Protein AF-0000000075686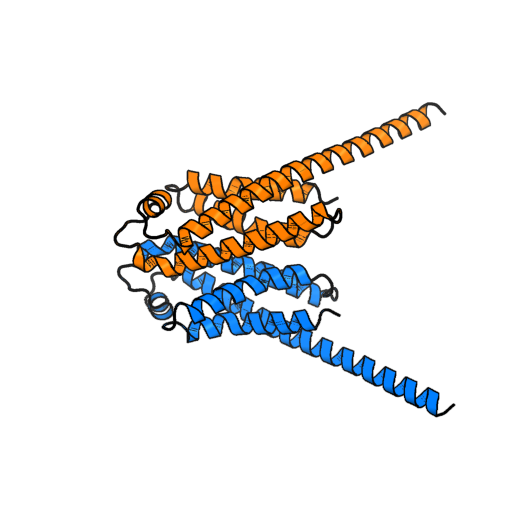095 (afdb_homodimer)

pLDDT: mean 91.31, std 9.22, range [60.84, 98.88]

Secondary structure (DSSP, 8-state):
-HHHHHHHHHHHHHHHHHHHHHHHHHHHHHHHHHHHHHHHHHHHHHHHH-TTSHHHHHHHT--GGGHHHHHHHHHHHHHHHHHHHHHHHHHHHHHHTT-GGG-HHHHHHHHHHHHHHHHHHHHH-GGGHHHHHHHHHHHHHHHHHHHHH--/-HHHHHHHHHHHHHHHHHHHHHHHHHHHHHHHHHHHHHHHHHHHHHHHH-TTSHHHHHHHT--GGGHHHHHHHHHHHHHHHHHHHHHHHHHHHHHHTT-GGG-HHHHHHHHHHHHHHHHHHHHH-GGGHHHHHHHHHHHHHHHHHHHHH--

Solvent-accessible surface area (backbone atoms only — not comparable to full-atom values): 14824 Å² total; per-residue (Å²): 114,70,67,60,52,53,51,52,50,52,49,50,49,48,52,48,49,50,48,51,53,37,49,48,26,41,50,54,12,50,51,26,39,51,50,31,34,52,52,35,45,50,50,18,49,38,33,62,74,35,51,83,36,70,64,43,23,60,74,69,66,44,62,74,94,44,44,73,73,28,40,69,46,35,34,50,50,16,50,51,32,43,46,27,30,52,34,35,51,54,20,50,50,25,47,76,68,72,45,46,86,72,19,56,60,30,42,50,61,19,26,42,54,51,28,54,49,21,53,46,43,31,72,76,35,66,94,43,31,66,64,20,47,64,61,16,47,33,21,42,50,13,44,54,27,41,58,68,41,65,123,115,71,64,60,52,52,51,51,50,52,51,50,49,50,52,48,50,50,48,50,52,37,51,48,26,41,52,54,12,51,51,25,40,51,50,31,35,52,52,34,46,49,50,18,48,38,33,62,75,36,51,86,36,70,64,43,23,61,72,68,67,45,62,73,94,44,46,73,74,27,41,68,46,34,34,50,49,16,50,52,33,44,46,27,32,52,35,36,51,54,20,50,49,26,48,76,69,73,45,45,86,72,18,56,58,30,42,49,60,18,26,42,53,50,28,55,48,21,52,46,43,32,71,76,33,65,94,42,30,66,63,21,48,66,60,16,45,33,23,42,51,12,46,53,27,42,57,68,41,65,124

Organism: Trichomonas vaginalis (strain ATCC PRA-98 / G3) (NCBI:txid412133)

InterPro domains:
  IPR009732 Protein of unknown function DUF1304 [PF06993] (35-147)

Sequence (302 aa):
MELRLSRMENMNVELKSDNWLMAILILVGLIFLFISVLMHLYLAYLLMFRWKTAFAQKLFKYPGDKVDDAEPLAKIVALYSISFSVVSIIAASYYFARIGRYALPWVVCGLGPKCFVGLYVFAAYPQNWLNATILFTPPLTALVCLLLSFKMELRLSRMENMNVELKSDNWLMAILILVGLIFLFISVLMHLYLAYLLMFRWKTAFAQKLFKYPGDKVDDAEPLAKIVALYSISFSVVSIIAASYYFARIGRYALPWVVCGLGPKCFVGLYVFAAYPQNWLNATILFTPPLTALVCLLLSFK

Structure (mmCIF, N/CA/C/O backbone):
data_AF-0000000075686095-model_v1
#
loop_
_entity.id
_entity.type
_entity.pdbx_description
1 polymer 'Uncharacterized protein'
#
loop_
_atom_site.group_PDB
_atom_site.id
_atom_site.type_symbol
_atom_site.label_atom_id
_atom_site.label_alt_id
_atom_site.label_comp_id
_atom_site.label_asym_id
_atom_site.label_entity_id
_atom_site.label_seq_id
_atom_site.pdbx_PDB_ins_code
_atom_site.Cartn_x
_atom_site.Cartn_y
_atom_site.Cartn_z
_atom_site.occupancy
_atom_site.B_iso_or_equiv
_atom_site.auth_seq_id
_atom_site.auth_comp_id
_atom_site.auth_asym_id
_atom_site.auth_atom_id
_atom_site.pdbx_PDB_model_num
ATOM 1 N N . MET A 1 1 ? -33.375 46.875 7.793 1 79.62 1 MET A N 1
ATOM 2 C CA . MET A 1 1 ? -33.094 46.031 8.938 1 79.62 1 MET A CA 1
ATOM 3 C C . MET A 1 1 ? -33.594 44.625 8.688 1 79.62 1 MET A C 1
ATOM 5 O O . MET A 1 1 ? -32.875 43.625 8.914 1 79.62 1 MET A O 1
ATOM 9 N N . GLU A 1 2 ? -34.781 44.25 8.078 1 82.25 2 GLU A N 1
ATOM 10 C CA . GLU A 1 2 ? -35.406 42.969 7.801 1 82.25 2 GLU A CA 1
ATOM 11 C C . GLU A 1 2 ? -34.625 42.219 6.73 1 82.25 2 GLU A C 1
ATOM 13 O O . GLU A 1 2 ? -34.438 41 6.84 1 82.25 2 GLU A O 1
ATOM 18 N N . LEU A 1 3 ? -34 42.875 5.816 1 86.38 3 LEU A N 1
ATOM 19 C CA . LEU A 1 3 ? -33.25 42.219 4.738 1 86.38 3 LEU A CA 1
ATOM 20 C C . LEU A 1 3 ? -31.938 41.656 5.254 1 86.38 3 LEU A C 1
ATOM 22 O O . LEU A 1 3 ? -31.516 40.594 4.844 1 86.38 3 LEU A O 1
ATOM 26 N N . ARG A 1 4 ? -31.344 42.438 6.152 1 85.5 4 ARG A N 1
ATOM 27 C CA . ARG A 1 4 ? -30.094 41.969 6.754 1 85.5 4 ARG A CA 1
ATOM 28 C C . ARG A 1 4 ? -30.328 40.75 7.633 1 85.5 4 ARG A C 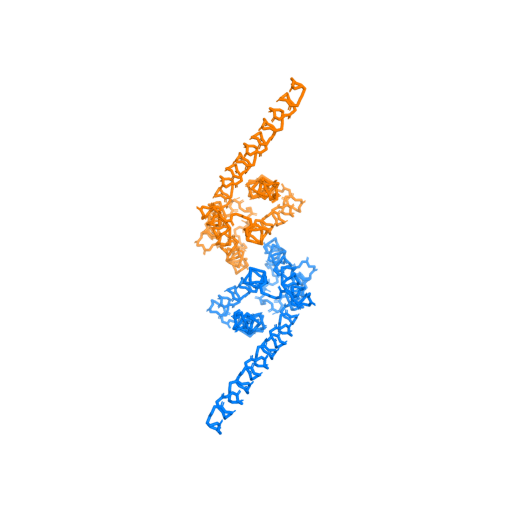1
ATOM 30 O O . ARG A 1 4 ? -29.531 39.812 7.625 1 85.5 4 ARG A O 1
ATOM 37 N N . LEU A 1 5 ? -31.453 40.688 8.336 1 86.56 5 LEU A N 1
ATOM 38 C CA . LEU A 1 5 ? -31.797 39.562 9.195 1 86.56 5 LEU A CA 1
ATOM 39 C C . LEU A 1 5 ? -32.094 38.312 8.375 1 86.56 5 LEU A C 1
ATOM 41 O O . LEU A 1 5 ? -31.703 37.219 8.742 1 86.56 5 LEU A O 1
ATOM 45 N N . SER A 1 6 ? -32.719 38.5 7.262 1 82.25 6 SER A N 1
ATOM 46 C CA . SER A 1 6 ? -33.031 37.375 6.371 1 82.25 6 SER A CA 1
ATOM 47 C C . SER A 1 6 ? -31.781 36.781 5.746 1 82.25 6 SER A C 1
ATOM 49 O O . SER A 1 6 ? -31.672 35.562 5.613 1 82.25 6 SER A O 1
ATOM 51 N N . ARG A 1 7 ? -30.844 37.625 5.414 1 84.69 7 ARG A N 1
ATOM 52 C CA . ARG A 1 7 ? -29.578 37.156 4.844 1 84.69 7 ARG A CA 1
ATOM 53 C C . ARG A 1 7 ? -28.75 36.406 5.875 1 84.69 7 ARG A C 1
ATOM 55 O O . ARG A 1 7 ? -28.141 35.375 5.555 1 84.69 7 ARG A O 1
ATOM 62 N N . MET A 1 8 ? -28.75 36.875 7.105 1 86 8 MET A N 1
ATOM 63 C CA . MET A 1 8 ? -28.047 36.188 8.195 1 86 8 MET A CA 1
ATOM 64 C C . MET A 1 8 ? -28.688 34.844 8.508 1 86 8 MET A C 1
ATOM 66 O O . MET A 1 8 ? -27.984 33.875 8.789 1 86 8 MET A O 1
ATOM 70 N N . GLU A 1 9 ? -29.906 34.781 8.438 1 80.62 9 GLU A N 1
ATOM 71 C CA . GLU A 1 9 ? -30.625 33.531 8.656 1 80.62 9 GLU A CA 1
ATOM 72 C C . GLU A 1 9 ? -30.344 32.531 7.547 1 80.62 9 GLU A C 1
ATOM 74 O O . GLU A 1 9 ? -30.109 31.359 7.816 1 80.62 9 GLU A O 1
ATOM 79 N N . ASN A 1 10 ? -30.25 33 6.297 1 77.94 10 ASN A N 1
ATOM 80 C CA . ASN A 1 10 ? -29.922 32.125 5.164 1 77.94 10 ASN A CA 1
ATOM 81 C C . ASN A 1 10 ? -28.484 31.625 5.242 1 77.94 10 ASN A C 1
ATOM 83 O O . ASN A 1 10 ? -28.219 30.469 4.922 1 77.94 10 ASN A O 1
ATOM 87 N N . MET A 1 11 ? -27.672 32.5 5.727 1 82.44 11 MET A N 1
ATOM 88 C CA . MET A 1 11 ? -26.281 32.125 5.902 1 82.44 11 MET A CA 1
ATOM 89 C C . MET A 1 11 ? -26.125 31.078 7 1 82.44 11 MET A C 1
ATOM 91 O O . MET A 1 11 ? -25.359 30.125 6.859 1 82.44 11 MET A O 1
ATOM 95 N N . ASN A 1 12 ? -26.812 31.281 8.023 1 77.56 12 ASN A N 1
ATOM 96 C CA . ASN A 1 12 ? -26.797 30.328 9.133 1 77.56 12 ASN A CA 1
ATOM 97 C C . ASN A 1 12 ? -27.344 28.969 8.711 1 77.56 12 ASN A C 1
ATOM 99 O O . ASN A 1 12 ? -26.812 27.922 9.094 1 77.56 12 ASN A O 1
ATOM 103 N N . VAL A 1 13 ? -28.359 28.953 7.945 1 76.31 13 VAL A N 1
ATOM 104 C CA . VAL A 1 13 ? -28.953 27.719 7.453 1 76.31 13 VAL A CA 1
ATOM 105 C C . VAL A 1 13 ? -28 27.031 6.488 1 76.31 13 VAL A C 1
ATOM 107 O O . VAL A 1 13 ? -27.828 25.812 6.543 1 76.31 13 VAL A O 1
ATOM 110 N N . GLU A 1 14 ? -27.375 27.672 5.699 1 69.56 14 GLU A N 1
ATOM 111 C CA . GLU A 1 14 ? -26.406 27.125 4.754 1 69.56 14 GLU A CA 1
ATOM 112 C C . GLU A 1 14 ? -25.203 26.531 5.477 1 69.56 14 GLU A C 1
ATOM 114 O O . GLU A 1 14 ? -24.734 25.453 5.125 1 69.56 14 GLU A O 1
ATOM 119 N N . LEU A 1 15 ? -24.766 27.219 6.426 1 72.38 15 LEU A N 1
ATOM 120 C CA . LEU A 1 15 ? -23.641 26.75 7.215 1 72.38 15 LEU A CA 1
ATOM 121 C C . LEU A 1 15 ? -24 25.484 7.969 1 72.38 15 LEU A C 1
ATOM 123 O O . LEU A 1 15 ? -23.188 24.547 8.023 1 72.38 15 LEU A O 1
ATOM 127 N N . LYS A 1 16 ? -25.172 25.578 8.453 1 74.88 16 LYS A N 1
ATOM 128 C CA . LYS A 1 16 ? -25.641 24.391 9.148 1 74.88 16 LYS A CA 1
ATOM 129 C C . LYS A 1 16 ? -25.797 23.203 8.188 1 74.88 16 LYS A C 1
ATOM 131 O O . LYS A 1 16 ? -25.406 22.078 8.508 1 74.88 16 LYS A O 1
ATOM 136 N N . SER A 1 17 ? -26.359 23.484 7.098 1 74.94 17 SER A N 1
ATOM 137 C CA . SER A 1 17 ? -26.547 22.438 6.094 1 74.94 17 SER A CA 1
ATOM 138 C C . SER A 1 17 ? -25.203 21.875 5.621 1 74.94 17 SER A C 1
ATOM 140 O O . SER A 1 17 ? -25.062 20.672 5.445 1 74.94 17 SER A O 1
ATOM 142 N N . ASP A 1 18 ? -24.266 22.672 5.484 1 79.44 18 ASP A N 1
ATOM 143 C CA . ASP A 1 18 ? -22.938 22.25 5.086 1 79.44 18 ASP A CA 1
ATOM 144 C C . ASP A 1 18 ? -22.297 21.359 6.156 1 79.44 18 ASP A C 1
ATOM 146 O O . ASP A 1 18 ? -21.641 20.359 5.84 1 79.44 18 ASP A O 1
ATOM 150 N N . ASN A 1 19 ? -22.672 21.75 7.301 1 85.12 19 ASN A N 1
ATOM 151 C CA . ASN A 1 19 ? -22.125 20.984 8.414 1 85.12 19 ASN A CA 1
ATOM 152 C C . ASN A 1 19 ? -22.734 19.578 8.492 1 85.12 19 ASN A C 1
ATOM 154 O O . ASN A 1 19 ? -22.031 18.609 8.758 1 85.12 19 ASN A O 1
ATOM 158 N N . TRP A 1 20 ? -24.031 19.594 8.211 1 89.38 20 TRP A N 1
ATOM 159 C CA . TRP A 1 20 ? -24.703 18.297 8.25 1 89.38 20 TRP A CA 1
ATOM 160 C C . TRP A 1 20 ? -24.234 17.406 7.098 1 89.38 20 TRP A C 1
ATOM 162 O O . TRP A 1 20 ? -24.062 16.203 7.27 1 89.38 20 TRP A O 1
ATOM 172 N N . LEU A 1 21 ? -24.078 17.922 5.934 1 91 21 LEU A N 1
ATOM 173 C CA . LEU A 1 21 ? -23.594 17.172 4.785 1 91 21 LEU A CA 1
ATOM 174 C C . LEU A 1 21 ? -22.219 16.578 5.062 1 91 21 LEU A C 1
ATOM 176 O O . LEU A 1 21 ? -21.953 15.414 4.766 1 91 21 LEU A O 1
ATOM 180 N N . MET A 1 22 ? -21.375 17.391 5.691 1 92.62 22 MET A N 1
ATOM 181 C CA . MET A 1 22 ? -20.031 16.922 6.02 1 92.62 22 MET A CA 1
ATOM 182 C C . MET A 1 22 ? -20.094 15.805 7.059 1 92.62 22 MET A C 1
ATOM 184 O O . MET A 1 22 ? -19.344 14.828 6.965 1 92.62 22 MET A O 1
ATOM 188 N N . ALA A 1 23 ? -21 15.953 7.945 1 93.94 23 ALA A N 1
ATOM 189 C CA . ALA A 1 23 ? -21.156 14.93 8.977 1 93.94 23 ALA A CA 1
ATOM 190 C C . ALA A 1 23 ? -21.625 13.609 8.375 1 93.94 23 ALA A C 1
ATOM 192 O O . ALA A 1 23 ? -21.141 12.539 8.758 1 93.94 23 ALA A O 1
ATOM 193 N N . ILE A 1 24 ? -22.516 13.719 7.52 1 96.44 24 ILE A N 1
ATOM 194 C CA . ILE A 1 24 ? -23.047 12.531 6.871 1 96.44 24 ILE A CA 1
ATOM 195 C C . ILE A 1 24 ? -21.969 11.875 6.02 1 96.44 24 ILE A C 1
ATOM 197 O O . ILE A 1 24 ? -21.797 10.648 6.051 1 96.44 24 ILE A O 1
ATOM 201 N N . LEU A 1 25 ? -21.234 12.664 5.273 1 97.12 25 LEU A N 1
ATOM 202 C CA . LEU A 1 25 ? -20.156 12.148 4.453 1 97.12 25 LEU A CA 1
ATOM 203 C C . LEU A 1 25 ? -19.125 11.414 5.309 1 97.12 25 LEU A C 1
ATOM 205 O O . LEU A 1 25 ? -18.672 10.328 4.945 1 97.12 25 LEU A O 1
ATOM 209 N N . ILE A 1 26 ? -18.828 12 6.414 1 97.44 26 ILE A N 1
ATOM 210 C CA . ILE A 1 26 ? -17.828 11.406 7.301 1 97.44 26 ILE A CA 1
ATOM 211 C C . ILE A 1 26 ? -18.375 10.094 7.875 1 97.44 26 ILE A C 1
ATOM 213 O O . ILE A 1 26 ? -17.672 9.086 7.895 1 97.44 26 ILE A O 1
ATOM 217 N N . LEU A 1 27 ? -19.609 10.109 8.289 1 97.81 27 LEU A N 1
ATOM 218 C CA . LEU A 1 27 ? -20.188 8.914 8.875 1 97.81 27 LEU A CA 1
ATOM 219 C C . LEU A 1 27 ? -20.25 7.777 7.855 1 97.81 27 LEU A C 1
ATOM 221 O O . LEU A 1 27 ? -19.812 6.66 8.141 1 97.81 27 LEU A O 1
ATOM 225 N N . VAL A 1 28 ? -20.797 8.031 6.723 1 98.44 28 VAL A N 1
ATOM 226 C CA . VAL A 1 28 ? -20.875 7.031 5.664 1 98.44 28 VAL A CA 1
ATOM 227 C C . VAL A 1 28 ? -19.484 6.57 5.27 1 98.44 28 VAL A C 1
ATOM 229 O O . VAL A 1 28 ? -19.234 5.371 5.117 1 98.44 28 VAL A O 1
ATOM 232 N N . GLY A 1 29 ? -18.594 7.551 5.113 1 98.69 29 GLY A N 1
ATOM 233 C CA . GLY A 1 29 ? -17.219 7.219 4.781 1 98.69 29 GLY A CA 1
ATOM 234 C C . GLY A 1 29 ? -16.578 6.289 5.793 1 98.69 29 GLY A C 1
ATOM 235 O O . GLY A 1 29 ? -15.906 5.324 5.414 1 98.69 29 GLY A O 1
ATOM 236 N N . LEU A 1 30 ? -16.812 6.543 7.031 1 98.75 30 LEU A N 1
ATOM 237 C CA . LEU A 1 30 ? -16.203 5.734 8.078 1 98.75 30 LEU A CA 1
ATOM 238 C C . LEU A 1 30 ? -16.828 4.344 8.125 1 98.75 30 LEU A C 1
ATOM 240 O O . LEU A 1 30 ? -16.125 3.354 8.375 1 98.75 30 LEU A O 1
ATOM 244 N N . ILE A 1 31 ? -18.047 4.25 7.914 1 98.81 31 ILE A N 1
ATOM 245 C CA . ILE A 1 31 ? -18.719 2.955 7.883 1 98.81 31 ILE A CA 1
ATOM 246 C C . ILE A 1 31 ? -18.125 2.094 6.77 1 98.81 31 ILE A C 1
ATOM 248 O O . ILE A 1 31 ? -17.719 0.951 7.008 1 98.81 31 ILE A O 1
ATOM 252 N N . PHE A 1 32 ? -18.047 2.623 5.645 1 98.88 32 PHE A N 1
ATOM 253 C CA . PHE A 1 32 ? -17.531 1.865 4.504 1 98.88 32 PHE A CA 1
ATOM 254 C C . PHE A 1 32 ? -16.031 1.62 4.645 1 98.88 32 PHE A C 1
ATOM 256 O O . PHE A 1 32 ? -15.516 0.609 4.164 1 98.88 32 PHE A O 1
ATOM 263 N N . LEU A 1 33 ? -15.367 2.541 5.281 1 98.88 33 LEU A N 1
ATOM 264 C CA . LEU A 1 33 ? -13.961 2.295 5.594 1 98.88 33 LEU A CA 1
ATOM 265 C C . LEU A 1 33 ? -13.805 1.059 6.469 1 98.88 33 LEU A C 1
ATOM 267 O O . LEU A 1 33 ? -12.961 0.201 6.199 1 98.88 33 LEU A O 1
ATOM 271 N N . PHE A 1 34 ? -14.617 0.917 7.449 1 98.81 34 PHE A N 1
ATOM 272 C CA . PHE A 1 34 ? -14.516 -0.229 8.344 1 98.81 34 PHE A CA 1
ATOM 273 C C . PHE A 1 34 ? -14.93 -1.512 7.629 1 98.81 34 PHE A C 1
ATOM 275 O O . PHE A 1 34 ? -14.328 -2.566 7.844 1 98.81 34 PHE A O 1
ATOM 282 N N . ILE A 1 35 ? -15.891 -1.424 6.809 1 98.81 35 ILE A N 1
ATOM 283 C CA . ILE A 1 35 ? -16.266 -2.578 6 1 98.81 35 ILE A CA 1
ATOM 284 C C . ILE A 1 35 ? -15.078 -3.006 5.133 1 98.81 35 ILE A C 1
ATOM 286 O O . ILE A 1 35 ? -14.758 -4.191 5.055 1 98.81 35 ILE A O 1
ATOM 290 N N . SER A 1 36 ? -14.477 -2.041 4.5 1 98.75 36 SER A N 1
ATOM 291 C CA . SER A 1 36 ? -13.305 -2.311 3.672 1 98.75 36 SER A CA 1
ATOM 292 C C . SER A 1 36 ? -12.203 -2.99 4.48 1 98.75 36 SER A C 1
ATOM 294 O O . SER A 1 36 ? -11.617 -3.979 4.031 1 98.75 36 SER A O 1
ATOM 296 N N . VAL A 1 3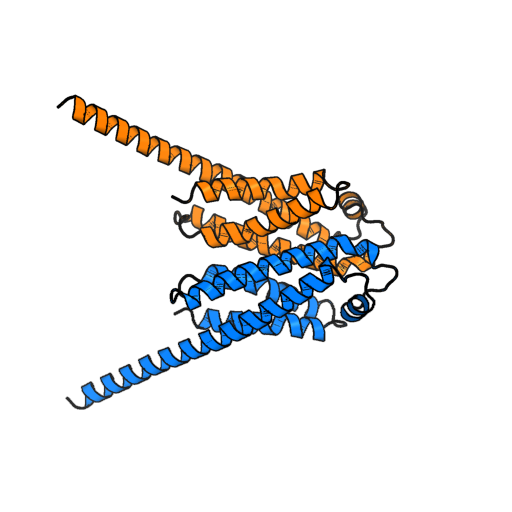7 ? -11.945 -2.482 5.672 1 98.81 37 VAL A N 1
ATOM 297 C CA . VAL A 1 37 ? -10.906 -3.029 6.543 1 98.81 37 VAL A CA 1
ATOM 298 C C . VAL A 1 37 ? -11.227 -4.484 6.875 1 98.81 37 VAL A C 1
ATOM 300 O O . VAL A 1 37 ? -10.375 -5.363 6.73 1 98.81 37 VAL A O 1
ATOM 303 N N . LEU A 1 38 ? -12.43 -4.758 7.195 1 98.62 38 LEU A N 1
ATOM 304 C CA . LEU A 1 38 ? -12.82 -6.109 7.574 1 98.62 38 LEU A CA 1
ATOM 305 C C . LEU A 1 38 ? -12.711 -7.059 6.387 1 98.62 38 LEU A C 1
ATOM 307 O O . LEU A 1 38 ? -12.211 -8.18 6.523 1 98.62 38 LEU A O 1
ATOM 311 N N . MET A 1 39 ? -13.133 -6.641 5.305 1 98.12 39 MET A N 1
ATOM 312 C CA . MET A 1 39 ? -13.086 -7.48 4.109 1 98.12 39 MET A CA 1
ATOM 313 C C . MET A 1 39 ? -11.648 -7.777 3.705 1 98.12 39 MET A C 1
ATOM 315 O O . MET A 1 39 ? -11.312 -8.914 3.367 1 98.12 39 MET A O 1
ATOM 319 N N . HIS A 1 40 ? -10.82 -6.809 3.797 1 98.25 40 HIS A N 1
ATOM 320 C CA . HIS A 1 40 ? -9.445 -7.004 3.346 1 98.25 40 HIS A CA 1
ATOM 321 C C . HIS A 1 40 ? -8.633 -7.773 4.379 1 98.25 40 HIS A C 1
ATOM 323 O O . HIS A 1 40 ? -7.695 -8.5 4.023 1 98.25 40 HIS A O 1
ATOM 329 N N . LEU A 1 41 ? -8.977 -7.656 5.633 1 98.5 41 LEU A N 1
ATOM 330 C CA . LEU A 1 41 ? -8.336 -8.508 6.629 1 98.5 41 LEU A CA 1
ATOM 331 C C . LEU A 1 41 ? -8.797 -9.961 6.477 1 98.5 41 LEU A C 1
ATOM 333 O O . LEU A 1 41 ? -8.008 -10.883 6.688 1 98.5 41 LEU A O 1
ATOM 337 N N . TYR A 1 42 ? -10.039 -10.117 6.133 1 97.5 42 TYR A N 1
ATOM 338 C CA . TYR A 1 42 ? -10.516 -11.469 5.855 1 97.5 42 TYR A CA 1
ATOM 339 C C . TYR A 1 42 ? -9.828 -12.047 4.629 1 97.5 42 TYR A C 1
ATOM 341 O O . TYR A 1 42 ? -9.43 -13.219 4.629 1 97.5 42 TYR A O 1
ATOM 349 N N . LEU A 1 43 ? -9.742 -11.25 3.629 1 96.44 43 LEU A N 1
ATOM 350 C CA . LEU A 1 43 ? -9.008 -11.672 2.443 1 96.44 43 LEU A CA 1
ATOM 351 C C . LEU A 1 43 ? -7.578 -12.062 2.799 1 96.44 43 LEU A C 1
ATOM 353 O O . LEU A 1 43 ? -7.09 -13.109 2.361 1 96.44 43 LEU A O 1
ATOM 357 N N . ALA A 1 44 ? -6.938 -11.258 3.59 1 97.81 44 ALA A N 1
ATOM 358 C CA . ALA A 1 44 ? -5.57 -11.547 4.016 1 97.81 44 ALA A CA 1
ATOM 359 C C . ALA A 1 44 ? -5.508 -12.867 4.781 1 97.81 44 ALA A C 1
ATOM 361 O O . ALA A 1 44 ? -4.582 -13.656 4.59 1 97.81 44 ALA A O 1
ATOM 362 N N . TYR A 1 45 ? -6.492 -13.094 5.613 1 97.94 45 TYR A N 1
ATOM 363 C CA . TYR A 1 45 ? -6.566 -14.344 6.363 1 97.94 45 TYR A CA 1
ATOM 364 C C . TYR A 1 45 ? -6.66 -15.539 5.418 1 97.94 45 TYR A C 1
ATOM 366 O O . TYR A 1 45 ? -5.953 -16.531 5.594 1 97.94 45 TYR A O 1
ATOM 374 N N . LEU A 1 46 ? -7.453 -15.492 4.391 1 95.75 46 LEU A N 1
ATOM 375 C CA . LEU A 1 46 ? -7.621 -16.578 3.434 1 95.75 46 LEU A CA 1
ATOM 376 C C . L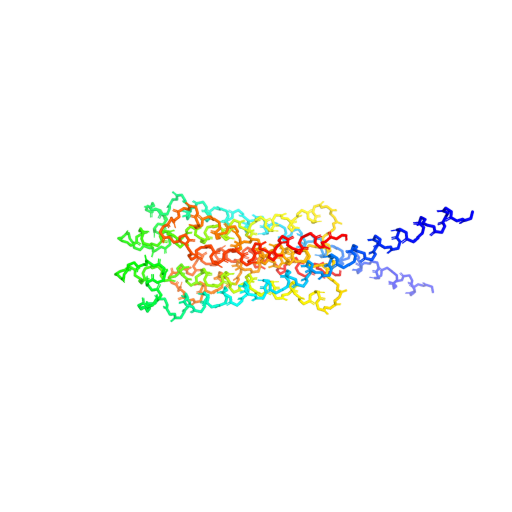EU A 1 46 ? -6.332 -16.812 2.656 1 95.75 46 LEU A C 1
ATOM 378 O O . LEU A 1 46 ? -5.914 -17.969 2.482 1 95.75 46 LEU A O 1
ATOM 382 N N . LEU A 1 47 ? -5.699 -15.766 2.283 1 95.06 47 LEU A N 1
ATOM 383 C CA . LEU A 1 47 ? -4.508 -15.875 1.451 1 95.06 47 LEU A CA 1
ATOM 384 C C . LEU A 1 47 ? -3.309 -16.328 2.275 1 95.06 47 LEU A C 1
ATOM 386 O O . LEU A 1 47 ? -2.467 -17.094 1.783 1 95.06 47 LEU A O 1
ATOM 390 N N . MET A 1 48 ? -3.281 -15.977 3.537 1 95.81 48 MET A N 1
ATOM 391 C CA . MET A 1 48 ? -2.146 -16.297 4.398 1 95.81 48 MET A CA 1
ATOM 392 C C . MET A 1 48 ? -2.26 -17.719 4.941 1 95.81 48 MET A C 1
ATOM 394 O O . MET A 1 48 ? -1.262 -18.438 5.02 1 95.81 48 MET A O 1
ATOM 398 N N . PHE A 1 49 ? -3.48 -18.156 5.223 1 95.69 49 PHE A N 1
ATOM 399 C CA . PHE A 1 49 ? -3.582 -19.375 6.039 1 95.69 49 PHE A CA 1
ATOM 400 C C . PHE A 1 49 ? -4.477 -20.406 5.367 1 95.69 49 PHE A C 1
ATOM 402 O O . PHE A 1 49 ? -4.414 -21.594 5.695 1 95.69 49 PHE A O 1
ATOM 409 N N . ARG A 1 50 ? -5.328 -20.031 4.449 1 92.94 50 ARG A N 1
ATOM 410 C CA . ARG A 1 50 ? -6.312 -20.953 3.885 1 92.94 50 ARG A CA 1
ATOM 411 C C . ARG A 1 50 ? -6.168 -21.047 2.369 1 92.94 50 ARG A C 1
ATOM 413 O O . ARG A 1 50 ? -7.109 -21.438 1.676 1 92.94 50 ARG A O 1
ATOM 420 N N . TRP A 1 51 ? -5.098 -20.672 1.849 1 89.19 51 TRP A N 1
ATOM 421 C CA . TRP A 1 51 ? -4.867 -20.609 0.41 1 89.19 51 TRP A CA 1
ATOM 422 C C . TRP A 1 51 ? -5.109 -21.953 -0.25 1 89.19 51 TRP A C 1
ATOM 424 O O . TRP A 1 51 ? -5.68 -22.031 -1.341 1 89.19 51 TRP A O 1
ATOM 434 N N . LYS A 1 52 ? -4.852 -23.062 0.42 1 87.81 52 LYS A N 1
ATOM 435 C CA . LYS A 1 52 ? -4.875 -24.391 -0.21 1 87.81 52 LYS A CA 1
ATOM 436 C C . LYS A 1 52 ? -6.207 -25.094 0.026 1 87.81 52 LYS A C 1
ATOM 438 O O . LYS A 1 52 ? -6.422 -26.203 -0.448 1 87.81 52 LYS A O 1
ATOM 443 N N . THR A 1 53 ? -7.047 -24.375 0.612 1 88.56 53 THR A N 1
ATOM 444 C CA . THR A 1 53 ? -8.344 -24.984 0.867 1 88.56 53 THR A CA 1
ATOM 445 C C . THR A 1 53 ? -9.227 -24.922 -0.378 1 88.56 53 THR A C 1
ATOM 447 O O . THR A 1 53 ? -9.055 -24.031 -1.223 1 88.56 53 THR A O 1
ATOM 450 N N . ALA A 1 54 ? -10.195 -25.828 -0.43 1 87.06 54 ALA A N 1
ATOM 451 C CA . ALA A 1 54 ? -11.148 -25.875 -1.535 1 87.06 54 ALA A CA 1
ATOM 452 C C . ALA A 1 54 ? -11.953 -24.578 -1.617 1 87.06 54 ALA A C 1
ATOM 454 O O . ALA A 1 54 ? -12.289 -24.125 -2.711 1 87.06 54 ALA A O 1
ATOM 455 N N . PHE A 1 55 ? -12.203 -24.078 -0.504 1 87.88 55 PHE A N 1
ATOM 456 C CA . PHE A 1 55 ? -12.977 -22.828 -0.46 1 87.88 55 PHE A CA 1
ATOM 457 C C . PHE A 1 55 ? -12.219 -21.703 -1.158 1 87.88 55 PHE A C 1
ATOM 459 O O . PHE A 1 55 ? -12.773 -21.031 -2.035 1 87.88 55 PHE A O 1
ATOM 466 N N . ALA A 1 56 ? -10.977 -21.516 -0.763 1 85.31 56 ALA A N 1
ATOM 467 C CA . ALA A 1 56 ? -10.172 -20.453 -1.356 1 85.31 56 ALA A CA 1
ATOM 468 C C . ALA A 1 56 ? -9.984 -20.688 -2.854 1 85.31 56 ALA A C 1
ATOM 470 O O . ALA A 1 56 ? -10.062 -19.734 -3.645 1 85.31 56 ALA A O 1
ATOM 471 N N . GLN A 1 57 ? -9.836 -21.859 -3.182 1 83.31 57 GLN A N 1
ATOM 472 C CA . GLN A 1 57 ? -9.633 -22.188 -4.59 1 83.31 57 GLN A CA 1
ATOM 473 C C . GLN A 1 57 ? -10.883 -21.875 -5.41 1 83.31 57 GLN A C 1
ATOM 475 O O . GLN A 1 57 ? -10.789 -21.391 -6.535 1 83.31 57 GLN A O 1
ATOM 480 N N . LYS A 1 58 ? -11.938 -22.141 -4.863 1 83.38 58 LYS A N 1
ATOM 481 C CA . LYS A 1 58 ? -13.195 -21.844 -5.539 1 83.38 58 LYS A CA 1
ATOM 482 C C . LYS A 1 58 ? -13.445 -20.344 -5.625 1 83.38 58 LYS A C 1
ATOM 484 O O . LYS A 1 58 ? -13.82 -19.828 -6.684 1 83.38 58 LYS A O 1
ATOM 489 N N . LEU A 1 59 ? -13.117 -19.719 -4.547 1 81.5 59 LEU A N 1
ATOM 490 C CA . LEU A 1 59 ? -13.367 -18.281 -4.457 1 81.5 59 LEU A CA 1
ATOM 491 C C . LEU A 1 59 ? -12.508 -17.516 -5.457 1 81.5 59 LEU A C 1
ATOM 493 O O . LEU A 1 59 ? -12.984 -16.578 -6.105 1 81.5 59 LEU A O 1
ATOM 497 N N . PHE A 1 60 ? -11.312 -17.969 -5.605 1 79.25 60 PHE A N 1
ATOM 498 C CA . PHE A 1 60 ? -10.367 -17.25 -6.441 1 79.25 60 PHE A CA 1
ATOM 499 C C . PHE A 1 60 ? -10.258 -17.891 -7.82 1 79.25 60 PHE A C 1
ATOM 501 O O . PHE A 1 60 ? -9.547 -17.391 -8.688 1 79.25 60 PHE A O 1
ATOM 508 N N . LYS A 1 61 ? -10.992 -18.969 -7.961 1 76.75 61 LYS A N 1
ATOM 509 C CA . LYS A 1 61 ? -11.023 -19.703 -9.219 1 76.75 61 LYS A CA 1
ATOM 510 C C . LYS A 1 61 ? -9.617 -20.125 -9.641 1 76.75 61 LYS A C 1
ATOM 512 O O . LYS A 1 61 ? -9.219 -19.906 -10.789 1 76.75 61 LYS A O 1
ATOM 517 N N . TYR A 1 62 ? -8.891 -20.594 -8.68 1 71.62 62 TYR A N 1
ATOM 518 C CA . TYR A 1 62 ? -7.547 -21.125 -8.898 1 71.62 62 TYR A CA 1
ATOM 519 C C . TYR A 1 62 ? -7.57 -22.641 -9 1 71.62 62 TYR A C 1
ATOM 521 O O . TYR A 1 62 ? -8.219 -23.312 -8.188 1 71.62 62 TYR A O 1
ATOM 529 N N . PRO A 1 63 ? -7.059 -23 -10.156 1 61.25 63 PRO A N 1
ATOM 530 C CA . PRO A 1 63 ? -7.059 -24.453 -10.266 1 61.25 63 PRO A CA 1
ATOM 531 C C . PRO A 1 63 ? -6.203 -25.141 -9.195 1 61.25 63 PRO A C 1
ATOM 533 O O . PRO A 1 63 ? -5.16 -24.594 -8.812 1 61.25 63 PRO A O 1
ATOM 536 N N . GLY A 1 64 ? -6.648 -26.234 -8.695 1 61.16 64 GLY A N 1
ATOM 537 C CA . GLY A 1 64 ? -6.07 -26.984 -7.586 1 61.16 64 GLY A CA 1
ATOM 538 C C . GLY A 1 64 ? -4.629 -27.391 -7.828 1 61.16 64 GLY A C 1
ATOM 539 O O . GLY A 1 64 ? -3.799 -27.328 -6.918 1 61.16 64 GLY A O 1
ATOM 540 N N . ASP A 1 65 ? -4.305 -27.828 -8.938 1 62.25 65 ASP A N 1
ATOM 541 C CA . ASP A 1 65 ? -2.988 -28.406 -9.211 1 62.25 65 ASP A CA 1
ATOM 542 C C . ASP A 1 65 ? -1.918 -27.312 -9.266 1 62.25 65 ASP A C 1
ATOM 544 O O . ASP A 1 65 ? -0.722 -27.609 -9.273 1 62.25 65 ASP A O 1
ATOM 548 N N . LYS A 1 66 ? -2.377 -26.094 -9.133 1 63.53 66 LYS A N 1
ATOM 549 C CA . LYS A 1 66 ? -1.431 -25 -9.305 1 63.53 66 LYS A CA 1
ATOM 550 C C . LYS A 1 66 ? -1.375 -24.109 -8.062 1 63.53 66 LYS A C 1
ATOM 552 O O . LYS A 1 66 ? -0.686 -23.094 -8.047 1 63.53 66 LYS A O 1
ATOM 557 N N . VAL A 1 67 ? -1.867 -24.672 -7.016 1 67.75 67 VAL A N 1
ATOM 558 C CA . VAL A 1 67 ? -2.102 -23.875 -5.812 1 67.75 67 VAL A CA 1
ATOM 559 C C . VAL A 1 67 ? -0.789 -23.672 -5.062 1 67.75 67 VAL A C 1
ATOM 561 O O . VAL A 1 67 ? -0.538 -22.594 -4.512 1 67.75 67 VAL A O 1
ATOM 564 N N . ASP A 1 68 ? 0.088 -24.5 -5.195 1 74.75 68 ASP A N 1
ATOM 565 C CA . ASP A 1 68 ? 1.322 -24.438 -4.418 1 74.75 68 ASP A CA 1
ATOM 566 C C . ASP A 1 68 ? 2.287 -23.406 -5.004 1 74.75 68 ASP A C 1
ATOM 568 O O . ASP A 1 68 ? 2.914 -22.641 -4.266 1 74.75 68 ASP A O 1
ATOM 572 N N . ASP A 1 69 ? 2.277 -23.25 -6.266 1 75.44 69 ASP A N 1
ATOM 573 C CA . ASP A 1 69 ? 3.252 -22.391 -6.922 1 75.44 69 ASP A CA 1
ATOM 574 C C . ASP A 1 69 ? 2.885 -20.922 -6.75 1 75.44 69 ASP A C 1
ATOM 576 O O . ASP A 1 69 ? 3.758 -20.047 -6.762 1 75.44 69 ASP A O 1
ATOM 580 N N . ALA A 1 70 ? 1.65 -20.719 -6.469 1 84.75 7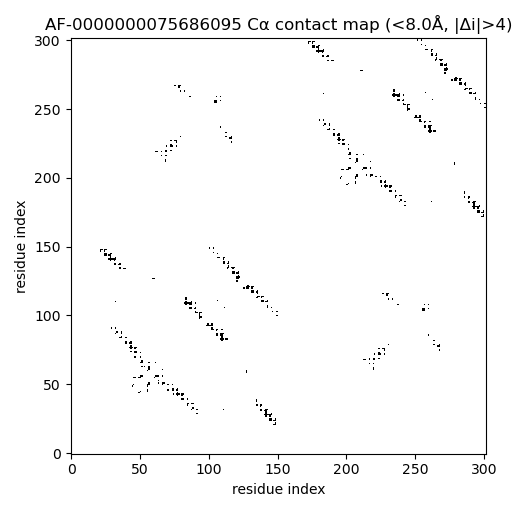0 ALA A N 1
ATOM 581 C CA . ALA A 1 70 ? 1.208 -19.328 -6.367 1 84.75 70 ALA A CA 1
ATOM 582 C C . ALA A 1 70 ? 1.177 -18.859 -4.914 1 84.75 70 ALA A C 1
ATOM 584 O O . ALA A 1 70 ? 0.941 -17.688 -4.633 1 84.75 70 ALA A O 1
ATOM 585 N N . GLU A 1 71 ? 1.535 -19.703 -4.062 1 87.88 71 GLU A N 1
ATOM 586 C CA . GLU A 1 71 ? 1.364 -19.438 -2.639 1 87.88 71 GLU A CA 1
ATOM 587 C C . GLU A 1 71 ? 2.23 -18.266 -2.186 1 87.88 71 GLU A C 1
ATOM 589 O O . GLU A 1 71 ? 1.758 -17.375 -1.478 1 87.88 71 GLU A O 1
ATOM 594 N N . PRO A 1 72 ? 3.512 -18.219 -2.65 1 88.88 72 PRO A N 1
ATOM 595 C CA . PRO A 1 72 ? 4.312 -17.078 -2.186 1 88.88 72 PRO A CA 1
ATOM 596 C C . PRO A 1 72 ? 3.727 -15.727 -2.598 1 88.88 72 PRO A C 1
ATOM 598 O O . PRO A 1 72 ? 3.711 -14.789 -1.801 1 88.88 72 PRO A O 1
ATOM 601 N N . LEU A 1 73 ? 3.201 -15.68 -3.762 1 92.06 73 LEU A N 1
ATOM 602 C CA . LEU A 1 73 ? 2.59 -14.438 -4.227 1 92.06 73 LEU A CA 1
ATOM 603 C C . LEU A 1 73 ? 1.291 -14.156 -3.48 1 92.06 73 LEU A C 1
ATOM 605 O O . LEU A 1 73 ? 0.976 -13 -3.186 1 92.06 73 LEU A O 1
ATOM 609 N N . ALA A 1 74 ? 0.566 -15.219 -3.189 1 92.81 74 ALA A N 1
ATOM 610 C CA . ALA A 1 74 ? -0.661 -15.07 -2.412 1 92.81 74 ALA A CA 1
ATOM 611 C C . ALA A 1 74 ? -0.369 -14.477 -1.037 1 92.81 74 ALA A C 1
ATOM 613 O O . ALA A 1 74 ? -1.082 -13.578 -0.574 1 92.81 74 ALA A O 1
ATOM 614 N N . LYS A 1 75 ? 0.661 -14.875 -0.434 1 94.69 75 LYS A N 1
ATOM 615 C CA . LYS A 1 75 ? 1.028 -14.391 0.895 1 94.69 75 LYS A CA 1
ATOM 616 C C . LYS A 1 75 ? 1.512 -12.945 0.84 1 94.69 75 LYS A C 1
ATOM 618 O O . LYS A 1 75 ? 1.252 -12.164 1.758 1 94.69 75 LYS A O 1
ATOM 623 N N . ILE A 1 76 ? 2.184 -12.602 -0.211 1 96.69 76 ILE A N 1
ATOM 624 C CA . ILE A 1 76 ? 2.607 -11.211 -0.401 1 96.69 76 ILE A CA 1
ATOM 625 C C . ILE A 1 76 ? 1.381 -10.312 -0.539 1 96.69 76 ILE A C 1
ATOM 627 O O . ILE A 1 76 ? 1.308 -9.258 0.089 1 96.69 76 ILE A O 1
ATOM 631 N N . VAL A 1 77 ? 0.41 -10.75 -1.28 1 97.12 77 VAL A N 1
ATOM 632 C CA . VAL A 1 77 ? -0.828 -9.992 -1.449 1 97.12 77 VAL A CA 1
ATOM 633 C C . VAL A 1 77 ? -1.533 -9.852 -0.103 1 97.12 77 VAL A C 1
ATOM 635 O O . VAL A 1 77 ? -2.076 -8.789 0.209 1 97.12 77 VAL A O 1
ATOM 638 N N . ALA A 1 78 ? -1.49 -10.883 0.664 1 97.94 78 ALA A N 1
ATOM 639 C CA . ALA A 1 78 ? -2.072 -10.844 2.004 1 97.94 78 ALA A CA 1
ATOM 640 C C . ALA A 1 78 ? -1.404 -9.773 2.859 1 97.94 78 ALA A C 1
ATOM 642 O O . ALA A 1 78 ? -2.084 -8.992 3.529 1 97.94 78 ALA A O 1
ATOM 643 N N . LEU A 1 79 ? -0.143 -9.703 2.814 1 98.25 79 LEU A N 1
ATOM 644 C CA . LEU A 1 79 ? 0.604 -8.758 3.637 1 98.25 79 LEU A CA 1
ATOM 645 C C . LEU A 1 79 ? 0.333 -7.32 3.195 1 98.25 79 LEU A C 1
ATOM 647 O O . LEU A 1 79 ? 0.207 -6.422 4.031 1 98.25 79 LEU A O 1
ATOM 651 N N . TYR A 1 80 ? 0.246 -7.109 1.942 1 98.5 80 TYR A N 1
ATOM 652 C CA . TYR A 1 80 ? -0.118 -5.785 1.454 1 98.5 80 TYR A CA 1
ATOM 653 C C . TYR A 1 80 ? -1.522 -5.406 1.905 1 98.5 80 TYR A C 1
ATOM 655 O O . TYR A 1 80 ? -1.765 -4.266 2.309 1 98.5 80 TYR A O 1
ATOM 663 N N . SER A 1 81 ? -2.428 -6.352 1.902 1 98.19 81 SER A N 1
ATOM 664 C CA . SER A 1 81 ? -3.789 -6.102 2.365 1 98.19 81 SER A CA 1
ATOM 665 C C . SER A 1 81 ? -3.809 -5.715 3.84 1 98.19 81 SER A C 1
ATOM 667 O O . SER A 1 81 ? -4.547 -4.809 4.238 1 98.19 81 SER A O 1
ATOM 669 N N . ILE A 1 82 ? -3.021 -6.387 4.594 1 98.62 82 ILE A N 1
ATOM 670 C CA . ILE A 1 82 ? -2.904 -6.055 6.008 1 98.62 82 ILE A CA 1
ATOM 671 C C . ILE A 1 82 ? -2.357 -4.637 6.16 1 98.62 82 ILE A C 1
ATOM 673 O O . ILE A 1 82 ? -2.875 -3.846 6.953 1 98.62 82 ILE A O 1
ATOM 677 N N . SER A 1 83 ? -1.385 -4.32 5.387 1 98.56 83 SER A N 1
ATOM 678 C CA . SER A 1 83 ? -0.77 -3 5.457 1 98.56 83 SER A CA 1
ATOM 679 C C . SER A 1 83 ? -1.787 -1.901 5.168 1 98.56 83 SER A C 1
ATOM 681 O O . SER A 1 83 ? -1.911 -0.945 5.938 1 98.56 83 SER A O 1
ATOM 683 N N . PHE A 1 84 ? -2.557 -2.062 4.125 1 98.12 84 PHE A N 1
ATOM 684 C CA . PHE A 1 84 ? -3.535 -1.047 3.76 1 98.12 84 PHE A CA 1
ATOM 685 C C . PHE A 1 84 ? -4.645 -0.963 4.797 1 98.12 84 PHE A C 1
ATOM 687 O O . PHE A 1 84 ? -5.188 0.115 5.051 1 98.12 84 PHE A O 1
ATOM 694 N N . SER A 1 85 ? -4.941 -2.059 5.406 1 98.69 85 SER A N 1
ATOM 695 C CA . SER A 1 85 ? -5.969 -2.061 6.441 1 98.69 85 SER A CA 1
ATOM 696 C C . SER A 1 85 ? -5.5 -1.323 7.691 1 98.69 85 SER A C 1
ATOM 698 O O . SER A 1 85 ? -6.254 -0.548 8.281 1 98.69 85 SER A O 1
ATOM 700 N N . VAL A 1 86 ? -4.273 -1.531 8.047 1 98.62 86 VAL A N 1
ATOM 701 C CA . VAL A 1 86 ? -3.709 -0.832 9.195 1 98.62 86 VAL A CA 1
ATOM 702 C C . VAL A 1 86 ? -3.695 0.672 8.93 1 98.62 86 VAL A C 1
ATOM 704 O O . VAL A 1 86 ? -4.09 1.464 9.789 1 98.62 86 VAL A O 1
ATOM 707 N N . VAL A 1 87 ? -3.311 1.057 7.762 1 98.75 87 VAL A N 1
ATOM 708 C CA . VAL A 1 87 ? -3.281 2.465 7.375 1 98.75 87 VAL A CA 1
ATOM 709 C C . VAL A 1 87 ? -4.691 3.043 7.422 1 98.75 87 VAL A C 1
ATOM 711 O O . VAL A 1 87 ? -4.891 4.176 7.863 1 98.75 87 VAL A O 1
ATOM 714 N N . SER A 1 88 ? -5.652 2.289 7 1 98.81 88 SER A N 1
ATOM 715 C CA . SER A 1 88 ? -7.043 2.736 7.031 1 98.81 88 SER A CA 1
ATOM 716 C C . SER A 1 88 ? -7.531 2.924 8.461 1 98.81 88 SER A C 1
ATOM 718 O O . SER A 1 88 ? -8.281 3.859 8.75 1 98.81 88 SER A O 1
ATOM 720 N N . ILE A 1 89 ? -7.117 2.078 9.328 1 98.81 89 ILE A N 1
ATOM 721 C CA . ILE A 1 89 ? -7.484 2.193 10.734 1 98.81 89 ILE A CA 1
ATOM 722 C C . ILE A 1 89 ? -6.875 3.465 11.328 1 98.81 89 ILE A C 1
ATOM 724 O O . ILE A 1 89 ? -7.531 4.184 12.078 1 98.81 89 ILE A O 1
ATOM 728 N N . ILE A 1 90 ? -5.66 3.77 10.945 1 98.62 90 ILE A N 1
ATOM 729 C CA . ILE A 1 90 ? -5.02 5.008 11.375 1 98.62 90 ILE A CA 1
ATOM 730 C C . ILE A 1 90 ? -5.809 6.207 10.852 1 98.62 90 ILE A C 1
ATOM 732 O O . ILE A 1 90 ? -6.043 7.172 11.586 1 98.62 90 ILE A O 1
ATOM 736 N N . ALA A 1 91 ? -6.238 6.109 9.617 1 98.56 91 ALA A N 1
ATOM 737 C CA . ALA A 1 91 ? -7.07 7.172 9.055 1 98.56 91 ALA A CA 1
ATOM 738 C C . ALA A 1 91 ? -8.32 7.395 9.906 1 98.56 91 ALA A C 1
ATOM 740 O O . ALA A 1 91 ? -8.633 8.531 10.266 1 98.56 91 ALA A O 1
ATOM 741 N N . ALA A 1 92 ? -8.992 6.348 10.258 1 98.56 92 ALA A N 1
ATOM 742 C CA . ALA A 1 92 ? -10.219 6.434 11.055 1 98.56 92 ALA A CA 1
ATOM 743 C C . ALA A 1 92 ? -9.945 7.062 12.414 1 98.56 92 ALA A C 1
ATOM 745 O O . ALA A 1 92 ? -10.766 7.828 12.93 1 98.56 92 ALA A O 1
ATOM 746 N N . SER A 1 93 ? -8.812 6.738 12.977 1 98.38 93 SER A N 1
ATOM 747 C CA . SER A 1 93 ? -8.477 7.242 14.305 1 98.38 93 SER A CA 1
ATOM 748 C C . SER A 1 93 ? -8.406 8.766 14.312 1 98.38 93 SER A C 1
ATOM 750 O O . SER A 1 93 ? -8.727 9.398 15.32 1 98.38 93 SER A O 1
ATOM 752 N N . TYR A 1 94 ? -8.008 9.391 13.219 1 97.19 94 TYR A N 1
ATOM 753 C CA . TYR A 1 94 ? -7.969 10.844 13.125 1 97.19 94 TYR A CA 1
ATOM 754 C C . TYR A 1 94 ? -9.375 11.438 13.219 1 97.19 94 TYR A C 1
ATOM 756 O O . TYR A 1 94 ? -9.57 12.5 13.805 1 97.19 94 TYR A O 1
ATOM 764 N N . TYR A 1 95 ? -10.32 10.75 12.648 1 95.25 95 TYR A N 1
ATOM 765 C CA . TYR A 1 95 ? -11.695 11.227 12.711 1 95.25 95 TYR A CA 1
ATOM 766 C C . TYR A 1 95 ? -12.273 11.055 14.109 1 95.25 95 TYR A C 1
ATOM 768 O O . TYR A 1 95 ? -12.969 11.938 14.617 1 95.25 95 TYR A O 1
ATOM 776 N N . PHE A 1 96 ? -11.93 9.969 14.703 1 95.88 96 PHE A N 1
ATOM 777 C CA . PHE A 1 96 ? -12.398 9.734 16.062 1 95.88 96 PHE A CA 1
ATOM 778 C C . PHE A 1 96 ? -11.773 10.734 17.031 1 95.88 96 PHE A C 1
ATOM 780 O O . PHE A 1 96 ? -12.391 11.109 18.016 1 95.88 96 PHE A O 1
ATOM 787 N N . ALA A 1 97 ? -10.578 11.195 16.719 1 95.62 97 ALA A N 1
ATOM 788 C CA . ALA A 1 97 ? -9.883 12.188 17.531 1 95.62 97 ALA A CA 1
ATOM 789 C C . ALA A 1 97 ? -10.32 13.602 17.172 1 95.62 97 ALA A C 1
ATOM 791 O O . ALA A 1 97 ? -9.789 14.578 17.703 1 95.62 97 ALA A O 1
ATOM 792 N N . ARG A 1 98 ? -11.227 13.789 16.219 1 92.81 98 ARG A N 1
ATOM 793 C CA . ARG A 1 98 ? -11.789 15.062 15.797 1 92.81 98 ARG A CA 1
ATOM 794 C C . ARG A 1 98 ? -10.734 15.938 15.133 1 92.81 98 ARG A C 1
ATOM 796 O O . ARG A 1 98 ? -10.758 17.156 15.266 1 92.81 98 ARG A O 1
ATOM 803 N N . ILE A 1 99 ? -9.734 15.305 14.523 1 93.81 99 ILE A N 1
ATOM 804 C CA . ILE A 1 99 ? -8.719 15.992 13.742 1 93.81 99 ILE A CA 1
ATOM 805 C C . ILE A 1 99 ? -8.664 15.398 12.336 1 93.81 99 ILE A C 1
ATOM 807 O O . ILE A 1 99 ? -7.578 15.172 11.789 1 93.81 99 ILE A O 1
ATOM 811 N N . GLY A 1 100 ? -9.836 15.117 11.797 1 92.19 100 GLY A N 1
ATOM 812 C CA . GLY A 1 100 ? -9.977 14.484 10.5 1 92.19 100 GLY A CA 1
ATOM 813 C C . GLY A 1 100 ? -9.312 15.266 9.383 1 92.19 100 GLY A C 1
ATOM 814 O O . GLY A 1 100 ? -8.977 14.695 8.336 1 92.19 100 GLY A O 1
ATOM 815 N N . ARG A 1 101 ? -9.07 16.516 9.617 1 88.62 101 ARG A N 1
ATOM 816 C CA . ARG A 1 101 ? -8.453 17.359 8.594 1 88.62 101 ARG A CA 1
ATOM 817 C C . ARG A 1 101 ? -7.039 16.859 8.281 1 88.62 101 ARG A C 1
ATOM 819 O O . ARG A 1 101 ? -6.508 17.141 7.203 1 88.62 101 ARG A O 1
ATOM 826 N N . TYR A 1 102 ? -6.445 16.078 9.133 1 92.19 102 TYR A N 1
ATOM 827 C CA . TYR A 1 102 ? -5.082 15.602 8.945 1 92.19 102 TYR A CA 1
ATOM 828 C C . TYR A 1 102 ? -5.074 14.156 8.453 1 92.19 102 TYR A C 1
ATOM 830 O O . TYR A 1 102 ? -4.012 13.555 8.297 1 92.19 102 TYR A O 1
ATOM 838 N N . ALA A 1 103 ? -6.234 13.625 8.125 1 96.38 103 ALA A N 1
ATOM 839 C CA . ALA A 1 103 ? -6.359 12.203 7.816 1 96.38 103 ALA A CA 1
ATOM 840 C C . ALA A 1 103 ? -6.113 11.938 6.336 1 96.38 103 ALA A C 1
ATOM 842 O O . ALA A 1 103 ? -5.965 10.789 5.918 1 96.38 103 ALA A O 1
ATOM 843 N N . LEU A 1 104 ? -5.961 12.961 5.527 1 95.56 104 LEU A N 1
ATOM 844 C CA . LEU A 1 104 ? -5.996 12.844 4.074 1 95.56 104 LEU A CA 1
ATOM 845 C C . LEU A 1 104 ? -4.949 11.852 3.586 1 95.56 104 LEU A C 1
ATOM 847 O O . LEU A 1 104 ? -5.27 10.922 2.838 1 95.56 104 LEU A O 1
ATOM 851 N N . PRO A 1 105 ? -3.643 11.984 4.004 1 97.31 105 PRO A N 1
ATOM 852 C CA . PRO A 1 105 ? -2.662 11.023 3.484 1 97.31 105 PRO A CA 1
ATOM 853 C C . PRO A 1 105 ? -2.994 9.586 3.855 1 97.31 105 PRO A C 1
ATOM 855 O O . PRO A 1 105 ? -2.826 8.68 3.035 1 97.31 105 PRO A O 1
ATOM 858 N N . TRP A 1 106 ? -3.494 9.406 5.008 1 98.31 106 TRP A N 1
ATOM 859 C CA . TRP A 1 106 ? -3.828 8.062 5.488 1 98.31 106 TRP A CA 1
ATOM 860 C C . TRP A 1 106 ? -5.023 7.5 4.727 1 98.31 106 TRP A C 1
ATOM 862 O O . TRP A 1 106 ? -5.051 6.309 4.398 1 98.31 106 TRP A O 1
ATOM 872 N N . VAL A 1 107 ? -5.988 8.336 4.445 1 98.56 107 VAL A N 1
ATOM 873 C CA . VAL A 1 107 ? -7.168 7.93 3.693 1 98.56 107 VAL A CA 1
ATOM 874 C C . VAL A 1 107 ? -6.762 7.5 2.285 1 98.56 107 VAL A C 1
ATOM 876 O O . VAL A 1 107 ? -7.125 6.41 1.834 1 98.56 107 VAL A O 1
ATOM 879 N N . VAL A 1 108 ? -5.996 8.297 1.632 1 98.44 108 VAL A N 1
ATOM 880 C CA . VAL A 1 108 ? -5.617 8.039 0.247 1 98.44 108 VAL A CA 1
ATOM 881 C C . VAL A 1 108 ? -4.723 6.801 0.179 1 98.44 108 VAL A C 1
ATOM 883 O O . VAL A 1 108 ? -4.91 5.938 -0.683 1 98.44 108 VAL A O 1
ATOM 886 N N . CYS A 1 109 ? -3.811 6.68 1.095 1 98.62 109 CYS A N 1
ATOM 887 C CA . CYS A 1 109 ? -2.848 5.582 1.066 1 98.62 109 CYS A CA 1
ATOM 888 C C . CYS A 1 109 ? -3.5 4.273 1.491 1 98.62 109 CYS A C 1
ATOM 890 O O . CYS A 1 109 ? -3.119 3.201 1.018 1 98.62 109 CYS A O 1
ATOM 892 N N . GLY A 1 110 ? -4.43 4.363 2.381 1 98.75 110 GLY A N 1
ATOM 893 C CA . GLY A 1 110 ? -5.074 3.156 2.871 1 98.75 110 GLY A CA 1
ATOM 894 C C . GLY A 1 110 ? -6.137 2.621 1.93 1 98.75 110 GLY A C 1
ATOM 895 O O . GLY A 1 110 ? -6.297 1.405 1.794 1 98.75 110 GLY A O 1
ATOM 896 N N . LEU A 1 111 ? -6.82 3.498 1.273 1 98.81 111 LEU A N 1
ATOM 897 C CA . LEU A 1 111 ? -7.98 3.098 0.484 1 98.81 111 LEU A CA 1
ATOM 898 C C . LEU A 1 111 ? -7.656 3.119 -1.006 1 98.81 111 LEU A C 1
ATOM 900 O O . LEU A 1 111 ? -8.203 2.326 -1.775 1 98.81 111 LEU A O 1
ATOM 904 N N . GLY A 1 112 ? -6.82 3.965 -1.426 1 98.5 112 GLY A N 1
ATOM 905 C CA . GLY A 1 112 ? -6.512 4.172 -2.832 1 98.5 112 GLY A CA 1
ATOM 906 C C . GLY A 1 112 ? -6.047 2.906 -3.531 1 98.5 112 GLY A C 1
ATOM 907 O O . GLY A 1 112 ? -6.629 2.5 -4.539 1 98.5 112 GLY A O 1
ATOM 908 N N . PRO A 1 113 ? -5.02 2.273 -2.949 1 98.38 113 PRO A N 1
ATOM 909 C CA . PRO A 1 113 ? -4.512 1.067 -3.609 1 98.38 113 PRO A CA 1
ATOM 910 C C . PRO A 1 113 ? -5.555 -0.047 -3.682 1 98.38 113 PRO A C 1
ATOM 912 O O . PRO A 1 113 ? -5.578 -0.813 -4.648 1 98.38 113 PRO A O 1
ATOM 915 N N . LYS A 1 114 ? -6.406 -0.179 -2.688 1 98 114 LYS A N 1
ATOM 916 C CA . LYS A 1 114 ? -7.492 -1.156 -2.727 1 98 114 LYS A CA 1
ATOM 917 C C . LYS A 1 114 ? -8.406 -0.917 -3.926 1 98 114 LYS A C 1
ATOM 919 O O . LYS A 1 114 ? -8.797 -1.863 -4.609 1 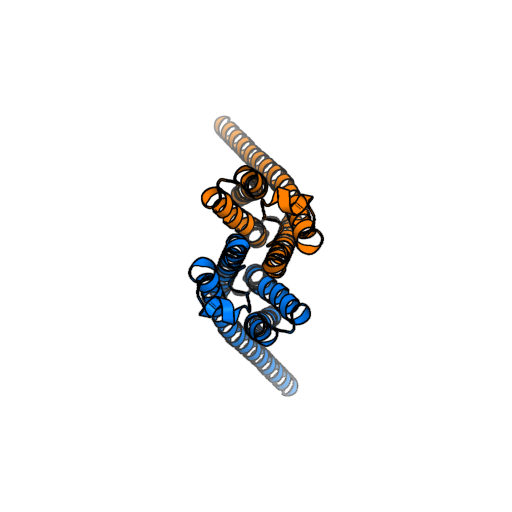98 114 LYS A O 1
ATOM 924 N N . CYS A 1 115 ? -8.711 0.325 -4.141 1 98.19 115 CYS A N 1
ATOM 925 C CA . CYS A 1 115 ? -9.547 0.692 -5.277 1 98.19 115 CYS A CA 1
ATOM 926 C C . CYS A 1 115 ? -8.82 0.429 -6.594 1 98.19 115 CYS A C 1
ATOM 928 O O . CYS A 1 115 ? -9.398 -0.147 -7.52 1 98.19 115 CYS A O 1
ATOM 930 N N . PHE A 1 116 ? -7.594 0.841 -6.641 1 98 116 PHE A N 1
ATOM 931 C CA . PHE A 1 116 ? -6.766 0.714 -7.832 1 98 116 PHE A CA 1
ATOM 932 C C . PHE A 1 116 ? -6.664 -0.744 -8.266 1 98 116 PHE A C 1
ATOM 934 O O . PHE A 1 116 ? -6.953 -1.075 -9.422 1 98 116 PHE A O 1
ATOM 941 N N . VAL A 1 117 ? -6.367 -1.618 -7.355 1 96.94 117 VAL A N 1
ATOM 942 C CA . VAL A 1 117 ? -6.184 -3.035 -7.648 1 96.94 117 VAL A CA 1
ATOM 943 C C . VAL A 1 117 ? -7.535 -3.68 -7.953 1 96.94 117 VAL A C 1
ATOM 945 O O . VAL A 1 117 ? -7.656 -4.469 -8.891 1 96.94 117 VAL A O 1
ATOM 948 N N . GLY A 1 118 ? -8.531 -3.354 -7.16 1 96.31 118 GLY A N 1
ATOM 949 C CA . GLY A 1 118 ? -9.859 -3.891 -7.418 1 96.31 118 GLY A CA 1
ATOM 950 C C . GLY A 1 118 ? -10.383 -3.551 -8.805 1 96.31 118 GLY A C 1
ATOM 951 O O . GLY A 1 118 ? -10.961 -4.402 -9.484 1 96.31 118 GLY A O 1
ATOM 952 N N . LEU A 1 119 ? -10.219 -2.322 -9.195 1 96.31 119 LEU A N 1
ATOM 953 C CA . LEU A 1 119 ? -10.656 -1.886 -10.516 1 96.31 119 LEU A CA 1
ATOM 954 C C . LEU A 1 119 ? -9.906 -2.627 -11.609 1 96.31 119 LEU A C 1
ATOM 956 O O . LEU A 1 119 ? -10.484 -2.992 -12.633 1 96.31 119 LEU A O 1
ATOM 960 N N . TYR A 1 120 ? -8.625 -2.828 -11.406 1 97.25 120 TYR A N 1
ATOM 961 C CA . TYR A 1 120 ? -7.84 -3.588 -12.375 1 97.25 120 TYR A CA 1
ATOM 962 C C . TYR A 1 120 ? -8.367 -5.016 -12.5 1 97.25 120 TYR A C 1
ATOM 964 O O . TYR A 1 120 ? -8.562 -5.512 -13.609 1 97.25 120 TYR A O 1
ATOM 972 N N . VAL A 1 121 ? -8.578 -5.68 -11.375 1 94.06 121 VAL A N 1
ATOM 973 C CA . VAL A 1 121 ? -9.039 -7.062 -11.391 1 94.06 121 VAL A CA 1
ATOM 974 C C . VAL A 1 121 ? -10.406 -7.141 -12.078 1 94.06 121 VAL A C 1
ATOM 976 O O . VAL A 1 121 ? -10.656 -8.055 -12.867 1 94.06 121 VAL A O 1
ATOM 979 N N . PHE A 1 122 ? -11.281 -6.188 -11.789 1 94.69 122 PHE A N 1
ATOM 980 C CA . PHE A 1 122 ? -12.594 -6.098 -12.414 1 94.69 122 PHE A CA 1
ATOM 981 C C . PHE A 1 122 ? -12.477 -6.031 -13.93 1 94.69 122 PHE A C 1
ATOM 983 O O . PHE A 1 122 ? -13.18 -6.742 -14.648 1 94.69 122 PHE A O 1
ATOM 990 N N . ALA A 1 123 ? -11.555 -5.273 -14.398 1 95.31 123 ALA A N 1
ATOM 991 C CA . ALA A 1 123 ? -11.406 -5.039 -15.836 1 95.31 123 ALA A CA 1
ATOM 992 C C . ALA A 1 123 ? -10.633 -6.176 -16.5 1 95.31 123 ALA A C 1
ATOM 994 O O . ALA A 1 123 ? -10.977 -6.605 -17.594 1 95.31 123 ALA A O 1
ATOM 995 N N . ALA A 1 124 ? -9.648 -6.734 -15.867 1 93.62 124 ALA A N 1
ATOM 996 C CA . ALA A 1 124 ? -8.695 -7.656 -16.484 1 93.62 124 ALA A CA 1
ATOM 997 C C . ALA A 1 124 ? -9.164 -9.102 -16.359 1 93.62 124 ALA A C 1
ATOM 999 O O . ALA A 1 124 ? -8.789 -9.953 -17.156 1 93.62 124 ALA A O 1
ATOM 1000 N N . TYR A 1 125 ? -10.039 -9.344 -15.344 1 90.38 125 TYR A N 1
ATOM 1001 C CA . TYR A 1 125 ? -10.469 -10.719 -15.086 1 90.38 125 TYR A CA 1
ATOM 1002 C C . TYR A 1 125 ? -11.977 -10.797 -14.914 1 90.38 125 TYR A C 1
ATOM 1004 O O . TYR A 1 125 ? -12.469 -10.977 -13.797 1 90.38 125 TYR A O 1
ATOM 1012 N N . PRO A 1 126 ? -12.656 -10.844 -16 1 89.69 126 PRO A N 1
ATOM 1013 C CA . PRO A 1 126 ? -14.117 -10.805 -15.969 1 89.69 126 PRO A CA 1
ATOM 1014 C C . PRO A 1 126 ? -14.727 -11.992 -15.227 1 89.69 126 PRO A C 1
ATOM 1016 O O . PRO A 1 126 ? -15.82 -11.891 -14.672 1 89.69 126 PRO A O 1
ATOM 1019 N N . GLN A 1 127 ? -13.992 -13.125 -15.172 1 86.38 127 GLN A N 1
ATOM 1020 C CA . GLN A 1 127 ? -14.508 -14.281 -14.445 1 86.38 127 GLN A CA 1
ATOM 1021 C C . GLN A 1 127 ? -14.617 -13.992 -12.953 1 86.38 127 GLN A C 1
ATOM 1023 O O . GLN A 1 127 ? -15.344 -14.68 -12.234 1 86.38 127 GLN A O 1
ATOM 1028 N N . ASN A 1 128 ? -13.93 -12.922 -12.492 1 87.12 128 ASN A N 1
ATOM 1029 C CA . ASN A 1 128 ? -13.93 -12.57 -11.078 1 87.12 128 ASN A CA 1
ATOM 1030 C C . ASN A 1 128 ? -14.578 -11.211 -10.844 1 87.12 128 ASN A C 1
ATOM 1032 O O . ASN A 1 128 ? -14.305 -10.547 -9.844 1 87.12 128 ASN A O 1
ATOM 1036 N N . TRP A 1 129 ? -15.484 -10.797 -11.703 1 88 129 TRP A N 1
ATOM 1037 C CA . TRP A 1 129 ? -16 -9.438 -11.656 1 88 129 TRP A CA 1
ATOM 1038 C C . TRP A 1 129 ? -16.781 -9.203 -10.359 1 88 129 TRP A C 1
ATOM 1040 O O . TRP A 1 129 ? -16.703 -8.125 -9.773 1 88 129 TRP A O 1
ATOM 1050 N N . LEU A 1 130 ? -17.469 -10.172 -9.891 1 90.19 130 LEU A N 1
ATOM 1051 C CA . LEU A 1 130 ? -18.297 -10 -8.695 1 90.19 130 LEU A CA 1
ATOM 1052 C C . LEU A 1 130 ? -17.422 -9.852 -7.457 1 90.19 130 LEU A C 1
ATOM 1054 O O . LEU A 1 130 ? -17.625 -8.938 -6.652 1 90.19 130 LEU A O 1
ATOM 1058 N N . ASN A 1 131 ? -16.375 -10.719 -7.324 1 88.5 131 ASN A N 1
ATOM 1059 C CA . ASN A 1 131 ? -15.461 -10.625 -6.191 1 88.5 131 ASN A CA 1
ATOM 1060 C C . ASN A 1 131 ? -14.703 -9.305 -6.191 1 88.5 131 ASN A C 1
ATOM 1062 O O . ASN A 1 131 ? -14.547 -8.672 -5.145 1 88.5 131 ASN A O 1
ATOM 1066 N N . ALA A 1 132 ? -14.352 -8.953 -7.367 1 92.38 132 ALA A N 1
ATOM 1067 C CA . ALA A 1 132 ? -13.648 -7.684 -7.504 1 92.38 132 ALA A CA 1
ATOM 1068 C C . ALA A 1 132 ? -14.539 -6.516 -7.09 1 92.38 132 ALA A C 1
ATOM 1070 O O . ALA A 1 132 ? -14.125 -5.645 -6.328 1 92.38 132 ALA A O 1
ATOM 1071 N N . THR A 1 133 ? -15.781 -6.539 -7.531 1 94.19 133 THR A N 1
ATOM 1072 C CA . THR A 1 133 ? -16.734 -5.473 -7.223 1 94.19 133 THR A CA 1
ATOM 1073 C C . THR A 1 133 ? -16.984 -5.398 -5.719 1 94.19 133 THR A C 1
ATOM 1075 O O . THR A 1 133 ? -17.016 -4.312 -5.141 1 94.19 133 THR A O 1
ATOM 1078 N N . ILE A 1 134 ? -17.062 -6.496 -5.133 1 93.81 134 ILE A N 1
ATOM 1079 C CA . ILE A 1 134 ? -17.344 -6.574 -3.703 1 93.81 134 ILE A CA 1
ATOM 1080 C C . ILE A 1 134 ? -16.141 -6.016 -2.926 1 93.81 134 ILE A C 1
ATOM 1082 O O . ILE A 1 134 ? -16.328 -5.34 -1.908 1 93.81 134 ILE A O 1
ATOM 1086 N N . LEU A 1 135 ? -15 -6.223 -3.49 1 93.19 135 LEU A N 1
ATOM 1087 C CA . LEU A 1 135 ? -13.797 -5.863 -2.744 1 93.19 135 LEU A CA 1
ATOM 1088 C C . LEU A 1 135 ? -13.453 -4.395 -2.951 1 93.19 135 LEU A C 1
ATOM 1090 O O . LEU A 1 135 ? -12.945 -3.736 -2.039 1 93.19 135 LEU A O 1
ATOM 1094 N N . PHE A 1 136 ? -13.82 -3.799 -4.137 1 96.88 136 PHE A N 1
ATOM 1095 C CA . PHE A 1 136 ? -13.328 -2.438 -4.324 1 96.88 136 PHE A CA 1
ATOM 1096 C C . PHE A 1 136 ? -14.445 -1.427 -4.066 1 96.88 136 PHE A C 1
ATOM 1098 O O . PHE A 1 136 ? -14.18 -0.235 -3.895 1 96.88 136 PHE A O 1
ATOM 1105 N N . THR A 1 137 ? -15.703 -1.802 -3.961 1 97.88 137 THR A N 1
ATOM 1106 C CA . THR A 1 137 ? -16.812 -0.863 -3.801 1 97.88 137 THR A CA 1
ATOM 1107 C C . THR A 1 137 ? -16.766 -0.201 -2.426 1 97.88 137 THR A C 1
ATOM 1109 O O . THR A 1 137 ? -16.844 1.023 -2.318 1 97.88 137 THR A O 1
ATOM 1112 N N . PRO A 1 138 ? -16.562 -0.944 -1.37 1 98.62 138 PRO A N 1
ATOM 1113 C CA . PRO A 1 138 ? -16.531 -0.273 -0.069 1 98.62 138 PRO A CA 1
ATOM 1114 C C . PRO A 1 138 ? -15.375 0.724 0.052 1 98.62 138 PRO A C 1
ATOM 1116 O O . PRO A 1 138 ? -15.594 1.874 0.442 1 98.62 138 PRO A O 1
ATOM 1119 N N . PRO A 1 139 ? -14.188 0.355 -0.323 1 98.81 139 PRO A N 1
ATOM 1120 C CA . PRO A 1 139 ? -13.133 1.366 -0.217 1 98.81 139 PRO A CA 1
ATOM 1121 C C . PRO A 1 139 ? -13.336 2.537 -1.175 1 98.81 139 PRO A C 1
ATOM 1123 O O . PRO A 1 139 ? -12.969 3.67 -0.859 1 98.81 139 PRO A O 1
ATOM 1126 N N . LEU A 1 140 ? -13.898 2.301 -2.295 1 98.75 140 LEU A N 1
ATOM 1127 C CA . LEU A 1 140 ? -14.18 3.396 -3.215 1 98.75 140 LEU A CA 1
ATOM 1128 C C . LEU A 1 140 ? -15.195 4.359 -2.619 1 98.75 140 LEU A C 1
ATOM 1130 O O . LEU A 1 140 ? -15.016 5.578 -2.672 1 98.75 140 LEU A O 1
ATOM 1134 N N . THR A 1 141 ? -16.219 3.816 -2.07 1 98.81 141 THR A N 1
ATOM 1135 C CA . THR A 1 141 ? -17.234 4.645 -1.436 1 98.81 141 THR A CA 1
ATOM 1136 C C . THR A 1 141 ? -16.641 5.434 -0.271 1 98.81 141 THR A C 1
ATOM 1138 O O . THR A 1 141 ? -16.875 6.637 -0.149 1 98.81 141 THR A O 1
ATOM 1141 N N . ALA A 1 142 ? -15.891 4.762 0.518 1 98.88 142 ALA A N 1
ATOM 1142 C CA . ALA A 1 142 ? -15.242 5.426 1.643 1 98.88 142 ALA A CA 1
ATOM 1143 C C . ALA A 1 142 ? -14.328 6.551 1.161 1 98.88 142 ALA A C 1
ATOM 1145 O O . ALA A 1 142 ? -14.367 7.664 1.692 1 98.88 142 ALA A O 1
ATOM 1146 N N . LEU A 1 143 ? -13.57 6.262 0.185 1 98.69 143 LEU A N 1
ATOM 1147 C CA . LEU A 1 143 ? -12.617 7.223 -0.355 1 98.69 143 LEU A CA 1
ATOM 1148 C C . LEU A 1 143 ? -13.328 8.469 -0.876 1 98.69 143 LEU A C 1
ATOM 1150 O O . LEU A 1 143 ? -12.969 9.586 -0.522 1 98.69 143 LEU A O 1
ATOM 1154 N N . VAL A 1 144 ? -14.336 8.281 -1.657 1 98.38 144 VAL A N 1
ATOM 1155 C CA . VAL A 1 144 ? -15.062 9.391 -2.256 1 98.38 144 VAL A CA 1
ATOM 1156 C C . VAL A 1 144 ? -15.734 10.219 -1.163 1 98.38 144 VAL A C 1
ATOM 1158 O O . VAL A 1 144 ? -15.609 11.453 -1.145 1 98.38 144 VAL A O 1
ATOM 1161 N N . CYS A 1 145 ? -16.359 9.578 -0.214 1 98.25 145 CYS A N 1
ATOM 1162 C CA . CYS A 1 145 ? -17.062 10.273 0.859 1 98.25 145 CYS A CA 1
ATOM 1163 C C . CYS A 1 145 ? -16.094 11.078 1.715 1 98.25 145 CYS A C 1
ATOM 1165 O O . CYS A 1 145 ? -16.328 12.25 2.006 1 98.25 145 CYS A O 1
ATOM 1167 N N . LEU A 1 146 ? -15.031 10.516 2.047 1 98 146 LEU A N 1
ATOM 1168 C CA . LEU A 1 146 ? -14.094 11.188 2.943 1 98 146 LEU A CA 1
ATOM 1169 C C . LEU A 1 146 ? -13.336 12.289 2.213 1 98 146 LEU A C 1
ATOM 1171 O O . LEU A 1 146 ? -13.031 13.328 2.797 1 98 146 LEU A O 1
ATOM 1175 N N . LEU A 1 147 ? -13.062 12.062 0.917 1 97.06 147 LEU A N 1
ATOM 1176 C CA . LEU A 1 147 ? -12.414 13.117 0.141 1 97.06 147 LEU A CA 1
ATOM 1177 C C . LEU A 1 147 ? -13.328 14.328 0.001 1 97.06 147 LEU A C 1
ATOM 1179 O O . LEU A 1 147 ? -12.859 15.469 0.045 1 97.06 147 LEU A O 1
ATOM 1183 N N . LEU A 1 148 ? -14.555 14.055 -0.126 1 95.31 148 LEU A N 1
ATOM 1184 C CA . LEU A 1 148 ? -15.523 15.148 -0.27 1 95.31 148 LEU A CA 1
ATOM 1185 C C . LEU A 1 148 ? -15.742 15.852 1.062 1 95.31 148 LEU A C 1
ATOM 1187 O O . LEU A 1 148 ? -16.219 17 1.093 1 95.31 148 LEU A O 1
ATOM 1191 N N . SER A 1 149 ? -15.406 15.195 2.07 1 91.38 149 SER A N 1
ATOM 1192 C CA . SER A 1 149 ? -15.609 15.773 3.395 1 91.38 149 SER A CA 1
ATOM 1193 C C . SER A 1 149 ? -14.477 16.734 3.752 1 91.38 149 SER A C 1
ATOM 1195 O O . SER A 1 149 ? -14.594 17.516 4.695 1 91.38 149 SER A O 1
ATOM 1197 N N . PHE A 1 150 ? -13.305 16.609 2.949 1 81.88 150 PHE A N 1
ATOM 1198 C CA . PHE A 1 150 ? -12.172 17.469 3.25 1 81.88 150 PHE A CA 1
ATOM 1199 C C . PHE A 1 150 ? -12.43 18.891 2.758 1 81.88 150 PHE A C 1
ATOM 1201 O O . PHE A 1 150 ? -12.75 19.094 1.587 1 81.88 150 PHE A O 1
ATOM 1208 N N . LYS A 1 151 ? -13.031 19.891 3.602 1 67.12 151 LYS A N 1
ATOM 1209 C CA . LYS A 1 151 ? -13.227 21.312 3.352 1 67.12 151 LYS A CA 1
ATOM 1210 C C . LYS A 1 151 ? -12.086 22.125 3.949 1 67.12 151 LYS A C 1
ATOM 1212 O O . LYS A 1 151 ? -11.547 21.781 5 1 67.12 151 LYS A O 1
ATOM 1217 N N . MET B 1 1 ? 31.047 37.5 32.156 1 80.38 1 MET B N 1
ATOM 1218 C CA . MET B 1 1 ? 30.781 37.812 30.766 1 80.38 1 MET B CA 1
ATOM 1219 C C . MET B 1 1 ? 31.375 36.75 29.844 1 80.38 1 MET B C 1
ATOM 1221 O O . MET B 1 1 ? 30.703 36.25 28.938 1 80.38 1 MET B O 1
ATOM 1225 N N . GLU B 1 2 ? 32.562 36.125 30 1 79.88 2 GLU B N 1
ATOM 1226 C CA . GLU B 1 2 ? 33.25 35.094 29.188 1 79.88 2 GLU B CA 1
ATOM 1227 C C . GLU B 1 2 ? 32.531 33.75 29.266 1 79.88 2 GLU B C 1
ATOM 1229 O O . GLU B 1 2 ? 32.406 33.062 28.25 1 79.88 2 GLU B O 1
ATOM 1234 N N . LEU B 1 3 ? 31.938 33.469 30.344 1 84.88 3 LEU B N 1
ATOM 1235 C CA . LEU B 1 3 ? 31.25 32.188 30.516 1 84.88 3 LEU B CA 1
ATOM 1236 C C . LEU B 1 3 ? 29.938 32.156 29.719 1 84.88 3 LEU B C 1
ATOM 1238 O O . LEU B 1 3 ? 29.594 31.141 29.141 1 84.88 3 LEU B O 1
ATOM 1242 N N . ARG B 1 4 ? 29.234 33.281 29.734 1 85.38 4 ARG B N 1
ATOM 1243 C CA . ARG B 1 4 ? 28 33.375 28.969 1 85.38 4 ARG B CA 1
ATOM 1244 C C . ARG B 1 4 ? 28.281 33.281 27.469 1 85.38 4 ARG B C 1
ATOM 1246 O O . ARG B 1 4 ? 27.547 32.625 26.734 1 85.38 4 ARG B O 1
ATOM 1253 N N . LEU B 1 5 ? 29.406 33.875 26.984 1 86.31 5 LEU B N 1
ATOM 1254 C CA . LEU B 1 5 ? 29.797 33.844 25.578 1 86.31 5 LEU B CA 1
ATOM 1255 C C . LEU B 1 5 ? 30.172 32.406 25.156 1 86.31 5 LEU B C 1
ATOM 1257 O O . LEU B 1 5 ? 29.828 31.984 24.062 1 86.31 5 LEU B O 1
ATOM 1261 N N . SER B 1 6 ? 30.828 31.703 26.016 1 81.81 6 SER B N 1
ATOM 1262 C CA . SER B 1 6 ? 31.219 30.328 25.734 1 81.81 6 SER B CA 1
ATOM 1263 C C . SER B 1 6 ? 30 29.406 25.641 1 81.81 6 SER B C 1
ATOM 1265 O O . SER B 1 6 ? 29.953 28.516 24.797 1 81.81 6 SER B O 1
ATOM 1267 N N . ARG B 1 7 ? 29.016 29.625 26.484 1 84.69 7 ARG B N 1
ATOM 1268 C CA . ARG B 1 7 ? 27.797 28.828 26.469 1 84.69 7 ARG B CA 1
ATOM 1269 C C . ARG B 1 7 ? 26.984 29.094 25.203 1 84.69 7 ARG B C 1
ATOM 1271 O O . ARG B 1 7 ? 26.438 28.172 24.594 1 84.69 7 ARG B O 1
ATOM 1278 N N . MET B 1 8 ? 26.922 30.359 24.781 1 86.06 8 MET B N 1
ATOM 1279 C CA . MET B 1 8 ? 26.234 30.734 23.547 1 86.06 8 MET B CA 1
ATOM 1280 C C . MET B 1 8 ? 26.922 30.141 22.328 1 86.06 8 MET B C 1
ATOM 1282 O O . MET B 1 8 ? 26.266 29.703 21.375 1 86.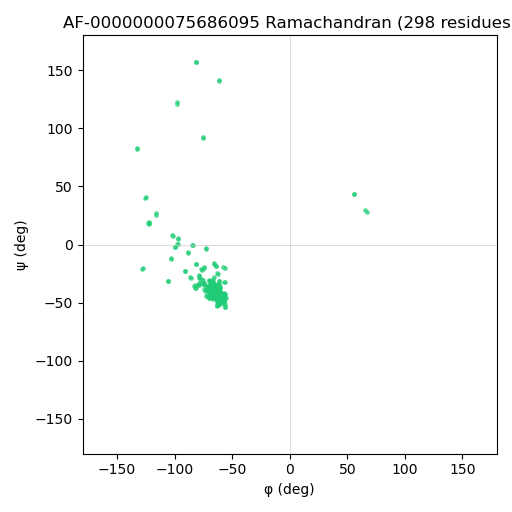06 8 MET B O 1
ATOM 1286 N N . GLU B 1 9 ? 28.156 30.125 22.359 1 80.5 9 GLU B N 1
ATOM 1287 C CA . GLU B 1 9 ? 28.938 29.531 21.266 1 80.5 9 GLU B CA 1
ATOM 1288 C C . GLU B 1 9 ? 28.734 28.016 21.203 1 80.5 9 GLU B C 1
ATOM 1290 O O . GLU B 1 9 ? 28.562 27.469 20.109 1 80.5 9 GLU B O 1
ATOM 1295 N N . ASN B 1 10 ? 28.625 27.344 22.344 1 77.38 10 ASN B N 1
ATOM 1296 C CA . ASN B 1 10 ? 28.375 25.906 22.391 1 77.38 10 ASN B CA 1
ATOM 1297 C C . ASN B 1 10 ? 26.969 25.562 21.922 1 77.38 10 ASN B C 1
ATOM 1299 O O . ASN B 1 10 ? 26.766 24.562 21.234 1 77.38 10 ASN B O 1
ATOM 1303 N N . MET B 1 11 ? 26.109 26.453 22.266 1 82.06 11 MET B N 1
ATOM 1304 C CA . MET B 1 11 ? 24.734 26.281 21.828 1 82.06 11 MET B CA 1
ATOM 1305 C C . MET B 1 11 ? 24.609 26.453 20.312 1 82.06 11 MET B C 1
ATOM 1307 O O . MET B 1 11 ? 23.891 25.703 19.656 1 82.06 11 MET B O 1
ATOM 1311 N N . ASN B 1 12 ? 25.25 27.406 19.844 1 77.38 12 ASN B N 1
ATOM 1312 C CA . ASN B 1 12 ? 25.266 27.656 18.406 1 77.38 12 ASN B CA 1
ATOM 1313 C C . ASN B 1 12 ? 25.891 26.5 17.641 1 77.38 12 ASN B C 1
ATOM 1315 O O . ASN B 1 12 ? 25.406 26.109 16.578 1 77.38 12 ASN B O 1
ATOM 1319 N N . VAL B 1 13 ? 26.922 25.969 18.125 1 74.94 13 VAL B N 1
ATOM 1320 C CA . VAL B 1 13 ? 27.609 24.844 17.5 1 74.94 13 VAL B CA 1
ATOM 1321 C C . VAL B 1 13 ? 26.703 23.609 17.562 1 74.94 13 VAL B C 1
ATOM 1323 O O . VAL B 1 13 ? 26.609 22.859 16.578 1 74.94 13 VAL B O 1
ATOM 1326 N N . GLU B 1 14 ? 26.062 23.359 18.547 1 69 14 GLU B N 1
ATOM 1327 C CA . GLU B 1 14 ? 25.156 22.234 18.703 1 69 14 GLU B CA 1
ATOM 1328 C C . GLU B 1 14 ? 23.953 22.359 17.766 1 69 14 GLU B C 1
ATOM 1330 O O . GLU B 1 14 ? 23.547 21.375 17.141 1 69 14 GLU B O 1
ATOM 1335 N N . LEU B 1 15 ? 23.484 23.5 17.688 1 72.62 15 LEU B N 1
ATOM 1336 C CA . LEU B 1 15 ? 22.359 23.766 16.781 1 72.62 15 LEU B CA 1
ATOM 1337 C C . LEU B 1 15 ? 22.766 23.547 15.328 1 72.62 15 LEU B C 1
ATOM 1339 O O . LEU B 1 15 ? 22.016 22.953 14.555 1 72.62 15 LEU B O 1
ATOM 1343 N N . LYS B 1 16 ? 23.922 24.047 15.133 1 74.38 16 LYS B N 1
ATOM 1344 C CA . LYS B 1 16 ? 24.438 23.844 13.781 1 74.38 16 LYS B CA 1
ATOM 1345 C C . LYS B 1 16 ? 24.672 22.375 13.484 1 74.38 16 LYS B C 1
ATOM 1347 O O . LYS B 1 16 ? 24.344 21.891 12.398 1 74.38 16 LYS B O 1
ATOM 1352 N N . SER B 1 17 ? 25.25 21.734 14.391 1 74.81 17 SER B N 1
ATOM 1353 C CA . SER B 1 17 ? 25.516 20.312 14.227 1 74.81 17 SER B CA 1
ATOM 1354 C C . SER B 1 17 ? 24.219 19.531 14.07 1 74.81 17 SER B C 1
ATOM 1356 O O . SER B 1 17 ? 24.141 18.609 13.242 1 74.81 17 SER B O 1
ATOM 1358 N N . ASP B 1 18 ? 23.25 19.859 14.742 1 79.5 18 ASP B N 1
ATOM 1359 C CA . ASP B 1 18 ? 21.953 19.219 14.641 1 79.5 18 ASP B CA 1
ATOM 1360 C C . ASP B 1 18 ? 21.328 19.453 13.266 1 79.5 18 ASP B C 1
ATOM 1362 O O . ASP B 1 18 ? 20.734 18.531 12.68 1 79.5 18 ASP B O 1
ATOM 1366 N N . ASN B 1 19 ? 21.641 20.609 12.836 1 85.06 19 ASN B N 1
ATOM 1367 C CA . ASN B 1 19 ? 21.109 20.938 11.523 1 85.06 19 ASN B CA 1
ATOM 1368 C C . ASN B 1 19 ? 21.797 20.141 10.414 1 85.06 19 ASN B C 1
ATOM 1370 O O . ASN B 1 19 ? 21.141 19.688 9.477 1 85.06 19 ASN B O 1
ATOM 1374 N N . TRP B 1 20 ? 23.109 20 10.641 1 89.31 20 TRP B N 1
ATOM 1375 C CA . TRP B 1 20 ? 23.844 19.234 9.633 1 89.31 20 TRP B CA 1
ATOM 1376 C C . TRP B 1 20 ? 23.453 17.766 9.672 1 89.31 20 TRP B C 1
ATOM 1378 O O . TRP B 1 20 ? 23.328 17.125 8.625 1 89.31 20 TRP B O 1
ATOM 1388 N N . LEU B 1 21 ? 23.297 17.188 10.797 1 90.81 21 LEU B N 1
ATOM 1389 C CA . LEU B 1 21 ? 22.875 15.805 10.945 1 90.81 21 LEU B CA 1
ATOM 1390 C C . LEU B 1 21 ? 21.531 15.57 10.281 1 90.81 21 LEU B C 1
ATOM 1392 O O . LEU B 1 21 ? 21.344 14.594 9.562 1 90.81 21 LEU B O 1
ATOM 1396 N N . MET B 1 22 ? 20.625 16.531 10.492 1 92.56 22 MET B N 1
ATOM 1397 C CA . MET B 1 22 ? 19.312 16.406 9.883 1 92.56 22 MET B CA 1
ATOM 1398 C C . MET B 1 22 ? 19.391 16.5 8.367 1 92.56 22 MET B C 1
ATOM 1400 O O . MET B 1 22 ? 18.703 15.773 7.652 1 92.56 22 MET B O 1
ATOM 1404 N N . ALA B 1 23 ? 20.281 17.328 7.93 1 93.88 23 ALA B N 1
ATOM 1405 C CA . ALA B 1 23 ? 20.453 17.469 6.488 1 93.88 23 ALA B CA 1
ATOM 1406 C C . ALA B 1 23 ? 21.016 16.188 5.867 1 93.88 23 ALA B C 1
ATOM 1408 O O . ALA B 1 23 ? 20.578 15.789 4.789 1 93.88 23 ALA B O 1
ATOM 1409 N N . ILE B 1 24 ? 21.906 15.648 6.508 1 96.44 24 ILE B N 1
ATOM 1410 C CA . ILE B 1 24 ? 22.531 14.422 6.02 1 96.44 24 ILE B CA 1
ATOM 1411 C C . ILE B 1 24 ? 21.5 13.289 6.031 1 96.44 24 ILE B C 1
ATOM 1413 O O . ILE B 1 24 ? 21.391 12.531 5.066 1 96.44 24 ILE B O 1
ATOM 1417 N N . LEU B 1 25 ? 20.75 13.188 7.094 1 97.12 25 LEU B N 1
ATOM 1418 C CA . LEU B 1 25 ? 19.703 12.164 7.195 1 97.12 25 LEU B CA 1
ATOM 1419 C C . LEU B 1 25 ? 18.688 12.305 6.062 1 97.12 25 LEU B C 1
ATOM 1421 O O . LEU B 1 25 ? 18.312 11.312 5.441 1 97.12 25 LEU B O 1
ATOM 1425 N N . ILE B 1 26 ? 18.344 13.508 5.801 1 97.38 26 ILE B N 1
ATOM 1426 C CA . ILE B 1 26 ? 17.359 13.766 4.754 1 97.38 26 ILE B CA 1
ATOM 1427 C C . ILE B 1 26 ? 17.953 13.406 3.393 1 97.38 26 ILE B C 1
ATOM 1429 O O . ILE B 1 26 ? 17.312 12.742 2.582 1 97.38 26 ILE B O 1
ATOM 1433 N N . LEU B 1 27 ? 19.172 13.797 3.168 1 97.81 27 LEU B N 1
ATOM 1434 C CA . LEU B 1 27 ? 19.812 13.516 1.886 1 97.81 27 LEU B CA 1
ATOM 1435 C C . LEU B 1 27 ? 19.953 12.016 1.663 1 97.81 27 LEU B C 1
ATOM 1437 O O . LEU B 1 27 ? 19.578 11.5 0.609 1 97.81 27 LEU B O 1
ATOM 1441 N N . VAL B 1 28 ? 20.516 11.328 2.588 1 98.44 28 VAL B N 1
ATOM 1442 C CA . VAL B 1 28 ? 20.688 9.883 2.492 1 98.44 28 VAL B CA 1
ATOM 1443 C C . VAL B 1 28 ? 19.328 9.211 2.355 1 98.44 28 VAL B C 1
ATOM 1445 O O . VAL B 1 28 ? 19.141 8.312 1.526 1 98.44 28 VAL B O 1
ATOM 1448 N N . GLY B 1 29 ? 18.391 9.664 3.197 1 98.69 29 GLY B N 1
ATOM 1449 C CA . GLY B 1 29 ? 17.047 9.125 3.121 1 98.69 29 GLY B CA 1
ATOM 1450 C C . GLY B 1 29 ? 16.422 9.281 1.747 1 98.69 29 GLY B C 1
ATOM 1451 O O . GLY B 1 29 ? 15.82 8.336 1.228 1 98.69 29 GLY B O 1
ATOM 1452 N N . LEU B 1 30 ? 16.625 10.406 1.16 1 98.75 30 LEU B N 1
ATOM 1453 C CA . LEU B 1 30 ? 16.016 10.664 -0.144 1 98.75 30 LEU B CA 1
ATOM 1454 C C . LEU B 1 30 ? 16.719 9.852 -1.231 1 98.75 30 LEU B C 1
ATOM 1456 O O . LEU B 1 30 ? 16.078 9.375 -2.168 1 98.75 30 LEU B O 1
ATOM 1460 N N . ILE B 1 31 ? 17.938 9.695 -1.138 1 98.81 31 ILE B N 1
ATOM 1461 C CA . ILE B 1 31 ? 18.688 8.883 -2.102 1 98.81 31 ILE B CA 1
ATOM 1462 C C . ILE B 1 31 ? 18.156 7.449 -2.07 1 98.81 31 ILE B C 1
ATOM 1464 O O . ILE B 1 31 ? 17.812 6.883 -3.111 1 98.81 31 ILE B O 1
ATOM 1468 N N . PHE B 1 32 ? 18.078 6.914 -0.955 1 98.88 32 PHE B N 1
ATOM 1469 C CA . PHE B 1 32 ? 17.641 5.527 -0.826 1 98.88 32 PHE B CA 1
ATOM 1470 C C . PHE B 1 32 ? 16.156 5.402 -1.142 1 98.88 32 PHE B C 1
ATOM 1472 O O . PHE B 1 32 ? 15.711 4.363 -1.63 1 98.88 32 PHE B O 1
ATOM 1479 N N . LEU B 1 33 ? 15.422 6.438 -0.853 1 98.88 33 LEU B N 1
ATOM 1480 C CA . LEU B 1 33 ? 14.023 6.445 -1.273 1 98.88 33 LEU B CA 1
ATOM 1481 C C . LEU B 1 33 ? 13.914 6.328 -2.791 1 98.88 33 LEU B C 1
ATOM 1483 O O . LEU B 1 33 ? 13.125 5.527 -3.299 1 98.88 33 LEU B O 1
ATOM 1487 N N . PHE B 1 34 ? 14.711 7.035 -3.502 1 98.81 34 PHE B N 1
ATOM 1488 C CA . PHE B 1 34 ? 14.648 6.988 -4.957 1 98.81 34 PHE B CA 1
ATOM 1489 C C . PHE B 1 34 ? 15.148 5.645 -5.48 1 98.81 34 PHE B C 1
ATOM 1491 O O . PHE B 1 34 ? 14.602 5.109 -6.445 1 98.81 34 PHE B O 1
ATOM 1498 N N . ILE B 1 35 ? 16.125 5.125 -4.863 1 98.81 35 ILE B N 1
ATOM 1499 C CA . ILE B 1 35 ? 16.578 3.789 -5.227 1 98.81 35 ILE B CA 1
ATOM 1500 C C . ILE B 1 35 ? 15.445 2.785 -5.035 1 98.81 35 ILE B C 1
ATOM 1502 O O . ILE B 1 35 ? 15.188 1.954 -5.91 1 98.81 35 ILE B O 1
ATOM 1506 N N . SER B 1 36 ? 14.797 2.875 -3.912 1 98.75 36 SER B N 1
ATOM 1507 C CA . SER B 1 36 ? 13.664 2.002 -3.627 1 98.75 36 SER B CA 1
ATOM 1508 C C . SER B 1 36 ? 12.586 2.135 -4.691 1 98.75 36 SER B C 1
ATOM 1510 O O . SER B 1 36 ? 12.062 1.132 -5.188 1 98.75 36 SER B O 1
ATOM 1512 N N . VAL B 1 37 ? 12.273 3.365 -5.062 1 98.81 37 VAL B N 1
ATOM 1513 C CA . VAL B 1 37 ? 11.242 3.631 -6.062 1 98.81 37 VAL B CA 1
ATOM 1514 C C . VAL B 1 37 ? 11.633 2.979 -7.391 1 98.81 37 VAL B C 1
ATOM 1516 O O . VAL B 1 37 ? 10.836 2.262 -7.996 1 98.81 37 VAL B O 1
ATOM 1519 N N . LEU B 1 38 ? 12.844 3.119 -7.777 1 98.62 38 LEU B N 1
ATOM 1520 C CA . LEU B 1 38 ? 13.297 2.572 -9.047 1 98.62 38 LEU B CA 1
ATOM 1521 C C . LEU B 1 38 ? 13.273 1.047 -9.023 1 98.62 38 LEU B C 1
ATOM 1523 O O . LEU B 1 38 ? 12.836 0.414 -9.984 1 98.62 38 LEU B O 1
ATOM 1527 N N . MET B 1 39 ? 13.695 0.501 -8.008 1 98.12 39 MET B N 1
ATOM 1528 C CA . MET B 1 39 ? 13.734 -0.954 -7.887 1 98.12 39 MET B CA 1
ATOM 1529 C C . MET B 1 39 ? 12.32 -1.533 -7.895 1 98.12 39 MET B C 1
ATOM 1531 O O . MET B 1 39 ? 12.062 -2.537 -8.562 1 98.12 39 MET B O 1
ATOM 1535 N N . HIS B 1 40 ? 11.438 -0.897 -7.23 1 98.25 40 HIS B N 1
ATOM 1536 C CA . HIS B 1 40 ? 10.086 -1.441 -7.125 1 98.25 40 HIS B CA 1
ATOM 1537 C C . HIS B 1 40 ? 9.289 -1.178 -8.398 1 98.25 40 HIS B C 1
ATOM 1539 O O . HIS B 1 40 ? 8.406 -1.96 -8.75 1 98.25 40 HIS B O 1
ATOM 1545 N N . LEU B 1 41 ? 9.594 -0.12 -9.094 1 98.5 41 LEU B N 1
ATOM 1546 C CA . LEU B 1 41 ? 8.977 0.072 -10.406 1 98.5 41 LEU B CA 1
ATOM 1547 C C . LEU B 1 41 ? 9.508 -0.943 -11.406 1 98.5 41 LEU B C 1
ATOM 1549 O O . LEU B 1 41 ? 8.766 -1.411 -12.273 1 98.5 41 LEU B O 1
ATOM 1553 N N . TYR B 1 42 ? 10.781 -1.234 -11.281 1 97.5 42 TYR B N 1
ATOM 1554 C CA . TYR B 1 42 ? 11.328 -2.279 -12.133 1 97.5 42 TYR B CA 1
ATOM 1555 C C . TYR B 1 42 ? 10.703 -3.631 -11.82 1 97.5 42 TYR B C 1
ATOM 1557 O O . TYR B 1 42 ? 10.367 -4.395 -12.727 1 97.5 42 TYR B O 1
ATOM 1565 N N . LEU B 1 43 ? 10.602 -3.904 -10.57 1 96.38 43 LEU B N 1
ATOM 1566 C CA . LEU B 1 43 ? 9.922 -5.125 -10.156 1 96.38 43 LEU B CA 1
ATOM 1567 C C . LEU B 1 43 ? 8.508 -5.176 -10.727 1 96.38 43 LEU B C 1
ATOM 1569 O O . LEU B 1 43 ? 8.086 -6.203 -11.258 1 96.38 43 LEU B O 1
ATOM 1573 N N . ALA B 1 44 ? 7.805 -4.086 -10.625 1 97.75 44 ALA B N 1
ATOM 1574 C CA . ALA B 1 44 ? 6.445 -4.016 -11.156 1 97.75 44 ALA B CA 1
ATOM 1575 C C . ALA B 1 44 ? 6.43 -4.266 -12.656 1 97.75 44 ALA B C 1
ATOM 1577 O O . ALA B 1 44 ? 5.551 -4.965 -13.172 1 97.75 44 ALA B O 1
ATOM 1578 N N . TYR B 1 45 ? 7.41 -3.709 -13.336 1 97.94 45 TYR B N 1
ATOM 1579 C CA . TYR B 1 45 ? 7.527 -3.924 -14.773 1 97.94 45 TYR B CA 1
ATOM 1580 C C . TYR B 1 45 ? 7.711 -5.402 -15.094 1 97.94 45 TYR B C 1
ATOM 1582 O O . TYR B 1 45 ? 7.051 -5.938 -15.984 1 97.94 45 TYR B O 1
ATOM 1590 N N . LEU B 1 46 ? 8.523 -6.125 -14.383 1 95.69 46 LEU B N 1
ATOM 1591 C CA . LEU B 1 46 ? 8.773 -7.547 -14.602 1 95.69 46 LEU B CA 1
ATOM 1592 C C . LEU B 1 46 ? 7.52 -8.367 -14.328 1 95.69 46 LEU B C 1
ATOM 1594 O O . LEU B 1 46 ? 7.168 -9.258 -15.109 1 95.69 46 LEU B O 1
ATOM 1598 N N . LEU B 1 47 ? 6.844 -8.023 -13.289 1 94.94 47 LEU B N 1
ATOM 1599 C CA . LEU B 1 47 ? 5.68 -8.797 -12.875 1 94.94 47 LEU B CA 1
ATOM 1600 C C . LEU B 1 47 ? 4.484 -8.516 -13.781 1 94.94 47 LEU B C 1
ATOM 1602 O O . LEU B 1 47 ? 3.697 -9.422 -14.07 1 94.94 47 LEU B O 1
ATOM 1606 N N . MET B 1 48 ? 4.398 -7.312 -14.312 1 95.75 48 MET B N 1
ATOM 1607 C CA . MET B 1 48 ? 3.26 -6.914 -15.133 1 95.75 48 MET B CA 1
ATOM 1608 C C . MET B 1 48 ? 3.43 -7.395 -16.578 1 95.75 48 MET B C 1
ATOM 1610 O O . MET B 1 48 ? 2.469 -7.844 -17.203 1 95.75 48 MET B O 1
ATOM 1614 N N . PHE B 1 49 ? 4.676 -7.402 -17.062 1 95.62 49 PHE B N 1
ATOM 1615 C CA . PHE B 1 49 ? 4.816 -7.539 -18.516 1 95.62 49 PHE B CA 1
ATOM 1616 C C . PHE B 1 49 ? 5.781 -8.672 -18.859 1 95.62 49 PHE B C 1
ATOM 1618 O O . PHE B 1 49 ? 5.77 -9.18 -19.984 1 95.62 49 PHE B O 1
ATOM 1625 N N . ARG B 1 50 ? 6.641 -9.086 -17.969 1 92.88 50 ARG B N 1
ATOM 1626 C CA . ARG B 1 50 ? 7.684 -10.047 -18.297 1 92.88 50 ARG B CA 1
ATOM 1627 C C . ARG B 1 50 ? 7.59 -11.281 -17.406 1 92.88 50 ARG B C 1
ATOM 1629 O O . ARG B 1 50 ? 8.57 -12.008 -17.234 1 92.88 50 ARG B O 1
ATOM 1636 N N . TRP B 1 51 ? 6.508 -11.508 -16.812 1 89.25 51 TRP B N 1
ATOM 1637 C CA . TRP B 1 51 ? 6.309 -12.578 -15.852 1 89.25 51 TRP B CA 1
ATOM 1638 C C . TRP B 1 51 ? 6.648 -13.938 -16.469 1 89.25 51 TRP B C 1
ATOM 1640 O O . TRP B 1 51 ? 7.25 -14.789 -15.805 1 89.25 51 TRP B O 1
ATOM 1650 N N . LYS B 1 52 ? 6.434 -14.148 -17.75 1 87.62 52 LYS B N 1
ATOM 1651 C CA . LYS B 1 52 ? 6.547 -15.469 -18.359 1 87.62 52 LYS B CA 1
ATOM 1652 C C . LYS B 1 52 ? 7.914 -15.664 -19.016 1 87.62 52 LYS B C 1
ATOM 1654 O O . LYS B 1 52 ? 8.195 -16.719 -19.562 1 87.62 52 LYS B O 1
ATOM 1659 N N . THR B 1 53 ? 8.695 -14.703 -18.797 1 88.44 53 THR B N 1
ATOM 1660 C CA . THR B 1 53 ? 10.016 -14.828 -19.391 1 88.44 53 THR B CA 1
ATOM 1661 C C . THR B 1 53 ? 10.922 -15.695 -18.531 1 88.44 53 THR B C 1
ATOM 1663 O O . THR B 1 53 ? 10.727 -15.797 -17.312 1 88.44 53 THR B O 1
ATOM 1666 N N . ALA B 1 54 ? 11.945 -16.266 -19.172 1 86.94 54 ALA B N 1
ATOM 1667 C CA . ALA B 1 54 ? 12.93 -17.094 -18.469 1 86.94 54 ALA B CA 1
ATOM 1668 C C . ALA B 1 54 ? 13.664 -16.297 -17.406 1 86.94 54 ALA B C 1
ATOM 1670 O O . ALA B 1 54 ? 14 -16.812 -16.344 1 86.94 54 ALA B O 1
ATOM 1671 N N . PHE B 1 55 ? 13.852 -15.094 -17.719 1 87.75 55 PHE B N 1
ATOM 1672 C CA . PHE B 1 55 ? 14.547 -14.234 -16.781 1 87.75 55 PHE B CA 1
ATOM 1673 C C . PHE B 1 55 ? 13.758 -14.094 -15.484 1 87.75 55 PHE B C 1
ATOM 1675 O O . PHE B 1 55 ? 14.289 -14.312 -14.398 1 87.75 55 PHE B O 1
ATOM 1682 N N . ALA B 1 56 ? 12.492 -13.742 -15.625 1 85.19 56 ALA B N 1
ATOM 1683 C CA . ALA B 1 56 ? 11.641 -13.562 -14.445 1 85.19 56 ALA B CA 1
ATOM 1684 C C . ALA B 1 56 ? 11.5 -14.867 -13.664 1 85.19 56 ALA B C 1
ATOM 1686 O O . ALA B 1 56 ? 11.547 -14.875 -12.438 1 85.19 56 ALA B O 1
ATOM 1687 N N . GLN B 1 57 ? 11.422 -15.883 -14.375 1 83.19 57 GLN B N 1
ATOM 1688 C CA . GLN B 1 57 ? 11.273 -17.188 -13.727 1 83.19 57 GLN B CA 1
ATOM 1689 C C . GLN B 1 57 ? 12.523 -17.547 -12.938 1 83.19 57 GLN B C 1
ATOM 1691 O O . GLN B 1 57 ? 12.43 -18.109 -11.844 1 83.19 57 GLN B O 1
ATOM 1696 N N . LYS B 1 58 ? 13.578 -17.234 -13.461 1 83.25 58 LYS B N 1
ATOM 1697 C CA . LYS B 1 58 ? 14.836 -17.516 -12.773 1 83.25 58 LYS B CA 1
ATOM 1698 C C . LYS B 1 58 ? 15.008 -16.609 -11.555 1 83.25 58 LYS B C 1
ATOM 1700 O O . LYS B 1 58 ? 15.383 -17.078 -10.477 1 83.25 58 LYS B O 1
ATOM 1705 N N . LEU B 1 59 ? 14.609 -15.391 -11.766 1 81.44 59 LEU B N 1
ATOM 1706 C CA . LEU B 1 59 ? 14.781 -14.398 -10.719 1 81.44 59 LEU B CA 1
ATOM 1707 C C . LEU B 1 59 ? 13.898 -14.727 -9.516 1 81.44 59 LEU B C 1
ATOM 1709 O O . LEU B 1 59 ? 14.344 -14.609 -8.367 1 81.44 59 LEU B O 1
ATOM 1713 N N . PHE B 1 60 ? 12.75 -15.188 -9.812 1 79.25 60 PHE B N 1
ATOM 1714 C CA . PHE B 1 60 ? 11.789 -15.422 -8.742 1 79.25 60 PHE B CA 1
ATOM 1715 C C . PHE B 1 60 ? 11.75 -16.891 -8.359 1 79.25 60 PHE B C 1
ATOM 1717 O O . PHE B 1 60 ? 11.039 -17.281 -7.426 1 79.25 60 PHE B O 1
ATOM 1724 N N . LYS B 1 61 ? 12.539 -17.656 -9.078 1 76.62 61 LYS B N 1
ATOM 1725 C CA . LYS B 1 61 ? 12.633 -19.094 -8.836 1 76.62 61 LYS B CA 1
ATOM 1726 C C . LYS B 1 61 ? 11.266 -19.75 -8.922 1 76.62 61 LYS B C 1
ATOM 1728 O O . LYS B 1 61 ? 10.883 -20.516 -8.031 1 76.62 61 LYS B O 1
ATOM 1733 N N . TYR B 1 62 ? 10.539 -19.359 -9.914 1 71.44 62 TYR B N 1
ATOM 1734 C CA . TYR B 1 62 ? 9.234 -19.922 -10.211 1 71.44 62 TYR B CA 1
ATOM 1735 C C . TYR B 1 62 ? 9.336 -20.984 -11.305 1 71.44 62 TYR B C 1
ATOM 1737 O O . TYR B 1 62 ? 10 -20.766 -12.32 1 71.44 62 TYR B O 1
ATOM 1745 N N . PRO B 1 63 ? 8.883 -22.109 -10.828 1 60.84 63 PRO B N 1
ATOM 1746 C CA . PRO B 1 63 ? 8.961 -23.141 -11.867 1 60.84 63 PRO B CA 1
ATOM 1747 C C . PRO B 1 63 ? 8.117 -22.812 -13.094 1 60.84 63 PRO B C 1
ATOM 1749 O O . PRO B 1 63 ? 7.039 -22.219 -12.969 1 60.84 63 PRO B O 1
ATOM 1752 N N . GLY B 1 64 ? 8.609 -23.094 -14.266 1 60.84 64 GLY B N 1
ATOM 1753 C CA . GLY B 1 64 ? 8.055 -22.75 -15.57 1 60.84 64 GLY B CA 1
ATOM 1754 C C . GLY B 1 64 ? 6.645 -23.266 -15.766 1 60.84 64 GLY B C 1
ATOM 1755 O O . GLY B 1 64 ? 5.793 -22.562 -16.312 1 60.84 64 GLY B O 1
ATOM 1756 N N . ASP B 1 65 ? 6.34 -24.422 -15.398 1 62.06 65 ASP B N 1
ATOM 1757 C CA . ASP B 1 65 ? 5.066 -25.062 -15.719 1 62.06 65 ASP B CA 1
ATOM 1758 C C . ASP B 1 65 ? 3.928 -24.453 -14.898 1 62.06 65 ASP B C 1
ATOM 1760 O O . ASP B 1 65 ? 2.754 -24.703 -15.18 1 62.06 65 ASP B O 1
ATOM 1764 N N . LYS B 1 66 ? 4.312 -23.562 -14.023 1 63.19 66 LYS B N 1
ATOM 1765 C CA . LYS B 1 66 ? 3.295 -23.047 -13.117 1 63.19 66 LYS B CA 1
ATOM 1766 C C . LYS B 1 66 ? 3.182 -21.516 -13.227 1 63.19 66 LYS B C 1
ATOM 1768 O O . LYS B 1 66 ? 2.447 -20.891 -12.461 1 63.19 66 LYS B O 1
ATOM 1773 N N . VAL B 1 67 ? 3.695 -21.047 -14.305 1 68 67 VAL B N 1
ATOM 1774 C CA . VAL B 1 67 ? 3.869 -19.609 -14.453 1 68 67 VAL B CA 1
ATOM 1775 C C . VAL B 1 67 ? 2.535 -18.969 -14.812 1 68 67 VAL B C 1
ATOM 1777 O O . VAL B 1 67 ? 2.221 -17.859 -14.344 1 68 67 VAL B O 1
ATOM 1780 N N . ASP B 1 68 ? 1.702 -19.641 -15.406 1 74.88 68 ASP B N 1
ATOM 1781 C CA . ASP B 1 68 ? 0.451 -19.062 -15.883 1 74.88 68 ASP B CA 1
ATOM 1782 C C . ASP B 1 68 ? -0.553 -18.906 -14.742 1 74.88 68 ASP B C 1
ATOM 1784 O O . ASP B 1 68 ? -1.233 -17.875 -14.648 1 74.88 68 ASP B O 1
ATOM 1788 N N . ASP B 1 69 ? -0.521 -19.781 -13.828 1 75.62 69 ASP B N 1
ATOM 1789 C CA . ASP B 1 69 ? -1.521 -19.781 -12.766 1 75.62 69 ASP B CA 1
ATOM 1790 C C . ASP B 1 69 ? -1.236 -18.688 -11.742 1 75.62 69 ASP B C 1
ATOM 1792 O O . ASP B 1 69 ? -2.156 -18.188 -11.094 1 75.62 69 ASP B O 1
ATOM 1796 N N . ALA B 1 70 ? -0.022 -18.297 -11.727 1 84.94 70 ALA B N 1
ATOM 1797 C CA . ALA B 1 70 ? 0.344 -17.312 -10.711 1 84.94 70 ALA B CA 1
ATOM 1798 C C . ALA B 1 70 ? 0.312 -15.898 -11.281 1 84.94 70 ALA B C 1
ATOM 1800 O O . ALA B 1 70 ? 0.473 -14.922 -10.547 1 84.94 70 ALA B O 1
ATOM 1801 N N . GLU B 1 71 ? -0.022 -15.797 -12.469 1 87.81 71 GLU B N 1
ATOM 1802 C CA . GLU B 1 71 ? 0.097 -14.523 -13.172 1 87.81 71 GLU B CA 1
ATOM 1803 C C . GLU B 1 71 ? -0.844 -13.477 -12.578 1 87.81 71 GLU B C 1
ATOM 1805 O O . GLU B 1 71 ? -0.44 -12.344 -12.32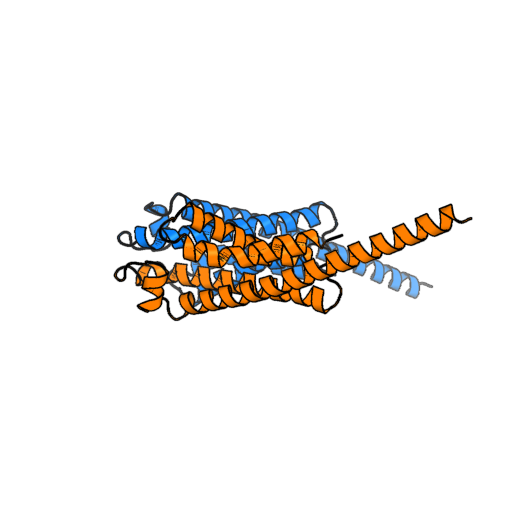8 1 87.81 71 GLU B O 1
ATOM 1810 N N . PRO B 1 72 ? -2.113 -13.867 -12.266 1 88.88 72 PRO B N 1
ATOM 1811 C CA . PRO B 1 72 ? -2.988 -12.836 -11.711 1 88.88 72 PRO B CA 1
ATOM 1812 C C . PRO B 1 72 ? -2.465 -12.266 -10.391 1 88.88 72 PRO B C 1
ATOM 1814 O O . PRO B 1 72 ? -2.518 -11.055 -10.18 1 88.88 72 PRO B O 1
ATOM 1817 N N . LEU B 1 73 ? -1.91 -13.102 -9.602 1 92.06 73 LEU B N 1
ATOM 1818 C CA . LEU B 1 73 ? -1.355 -12.633 -8.328 1 92.06 73 LEU B CA 1
ATOM 1819 C C . LEU B 1 73 ? -0.092 -11.812 -8.555 1 92.06 73 LEU B C 1
ATOM 1821 O O . LEU B 1 73 ? 0.154 -10.836 -7.848 1 92.06 73 LEU B O 1
ATOM 1825 N N . ALA B 1 74 ? 0.676 -12.219 -9.539 1 92.88 74 ALA B N 1
ATOM 1826 C CA . ALA B 1 74 ? 1.873 -11.461 -9.883 1 92.88 74 ALA B CA 1
ATOM 1827 C C . ALA B 1 74 ? 1.515 -10.039 -10.312 1 92.88 74 ALA B C 1
ATOM 1829 O O . ALA B 1 74 ? 2.166 -9.078 -9.898 1 92.88 74 ALA B O 1
ATOM 1830 N N . LYS B 1 75 ? 0.5 -9.883 -11.031 1 94.69 75 LYS B N 1
ATOM 1831 C CA . LYS B 1 75 ? 0.074 -8.578 -11.516 1 94.69 75 LYS B CA 1
ATOM 1832 C C . LYS B 1 75 ? -0.487 -7.727 -10.375 1 94.69 75 LYS B C 1
ATOM 1834 O O . LYS B 1 75 ? -0.296 -6.508 -10.352 1 94.69 75 LYS B O 1
ATOM 1839 N N . ILE B 1 76 ? -1.147 -8.352 -9.461 1 96.69 76 ILE B N 1
ATOM 1840 C CA . ILE B 1 76 ? -1.64 -7.641 -8.281 1 96.69 76 ILE B CA 1
ATOM 1841 C C . ILE B 1 76 ? -0.461 -7.109 -7.473 1 96.69 76 ILE B C 1
ATOM 1843 O O . ILE B 1 76 ? -0.46 -5.945 -7.055 1 96.69 76 ILE B O 1
ATOM 1847 N N . VAL B 1 77 ? 0.552 -7.906 -7.312 1 97.12 77 VAL B N 1
ATOM 1848 C CA . VAL B 1 77 ? 1.752 -7.492 -6.594 1 97.12 77 VAL B CA 1
ATOM 1849 C C . VAL B 1 77 ? 2.414 -6.324 -7.32 1 97.12 77 VAL B C 1
ATOM 1851 O O . VAL B 1 77 ? 2.895 -5.383 -6.688 1 97.12 77 VAL B O 1
ATOM 1854 N N . ALA B 1 78 ? 2.414 -6.398 -8.609 1 97.94 78 ALA B N 1
ATOM 1855 C CA . ALA B 1 78 ? 2.957 -5.309 -9.414 1 97.94 78 ALA B CA 1
ATOM 1856 C C . ALA B 1 78 ? 2.211 -4.004 -9.148 1 97.94 78 ALA B C 1
ATOM 1858 O O . ALA B 1 78 ? 2.83 -2.955 -8.953 1 97.94 78 ALA B O 1
ATOM 1859 N N . LEU B 1 79 ? 0.938 -4.055 -9.094 1 98.25 79 LEU B N 1
ATOM 1860 C CA . LEU B 1 79 ? 0.121 -2.861 -8.906 1 98.25 79 LEU B CA 1
ATOM 1861 C C . LEU B 1 79 ? 0.327 -2.277 -7.512 1 98.25 79 LEU B C 1
ATOM 1863 O O . LEU B 1 79 ? 0.382 -1.057 -7.348 1 98.25 79 LEU B O 1
ATOM 1867 N N . TYR B 1 80 ? 0.438 -3.105 -6.551 1 98.5 80 TYR B N 1
ATOM 1868 C CA . TYR B 1 80 ? 0.747 -2.621 -5.211 1 98.5 80 TYR B CA 1
ATOM 1869 C C . TYR B 1 80 ? 2.117 -1.957 -5.172 1 98.5 80 TYR B C 1
ATOM 1871 O O . TYR B 1 80 ? 2.291 -0.91 -4.547 1 98.5 80 TYR B O 1
ATOM 1879 N N . SER B 1 81 ? 3.07 -2.506 -5.879 1 98.19 81 SER B N 1
ATOM 1880 C CA . SER B 1 81 ? 4.406 -1.92 -5.949 1 98.19 81 SER B CA 1
ATOM 1881 C C . SER B 1 81 ? 4.367 -0.536 -6.59 1 98.19 81 SER B C 1
ATOM 1883 O O . SER B 1 81 ? 5.051 0.383 -6.129 1 98.19 81 SER B O 1
ATOM 1885 N N . ILE B 1 82 ? 3.594 -0.423 -7.602 1 98.56 82 ILE B N 1
ATOM 1886 C CA . ILE B 1 82 ? 3.42 0.873 -8.25 1 98.56 82 ILE B CA 1
ATOM 1887 C C . ILE B 1 82 ? 2.797 1.86 -7.266 1 98.56 82 ILE B C 1
ATOM 1889 O O . ILE B 1 82 ? 3.248 3.002 -7.148 1 98.56 82 ILE B O 1
ATOM 1893 N N . SER B 1 83 ? 1.827 1.416 -6.551 1 98.56 83 SER B N 1
ATOM 1894 C CA . SER B 1 83 ? 1.143 2.275 -5.59 1 98.56 83 SER B CA 1
ATOM 1895 C C . SER B 1 83 ? 2.107 2.805 -4.535 1 98.56 83 SER B C 1
ATOM 1897 O O . SER B 1 83 ? 2.162 4.012 -4.285 1 98.56 83 SER B O 1
ATOM 1899 N N . PHE B 1 84 ? 2.92 1.943 -3.984 1 98.12 84 PHE B N 1
ATOM 1900 C CA . PHE B 1 84 ? 3.859 2.363 -2.951 1 98.12 84 PHE B CA 1
ATOM 1901 C C . PHE B 1 84 ? 4.922 3.287 -3.531 1 98.12 84 PHE B C 1
ATOM 1903 O O . PHE B 1 84 ? 5.398 4.199 -2.85 1 98.12 84 PHE B O 1
ATOM 1910 N N . SER B 1 85 ? 5.266 3.066 -4.734 1 98.69 85 SER B N 1
ATOM 1911 C CA . SER B 1 85 ? 6.262 3.916 -5.375 1 98.69 85 SER B CA 1
ATOM 1912 C C . SER B 1 85 ? 5.723 5.324 -5.609 1 98.69 85 SER B C 1
ATOM 1914 O O . SER B 1 85 ? 6.418 6.309 -5.371 1 98.69 85 SER B O 1
ATOM 1916 N N . VAL B 1 86 ? 4.492 5.395 -6.027 1 98.62 86 VAL B N 1
ATOM 1917 C CA . VAL B 1 86 ? 3.859 6.691 -6.23 1 98.62 86 VAL B CA 1
ATOM 1918 C C . VAL B 1 86 ? 3.773 7.441 -4.902 1 98.62 86 VAL B C 1
ATOM 1920 O O . VAL B 1 86 ? 4.105 8.625 -4.828 1 98.62 86 VAL B O 1
ATOM 1923 N N . VAL B 1 87 ? 3.406 6.762 -3.875 1 98.75 87 VAL B N 1
ATOM 1924 C CA . VAL B 1 87 ? 3.311 7.355 -2.545 1 98.75 87 VAL B CA 1
ATOM 1925 C C . VAL B 1 87 ? 4.688 7.836 -2.092 1 98.75 87 VAL B C 1
ATOM 1927 O O . VAL B 1 87 ? 4.812 8.906 -1.497 1 98.75 87 VAL B O 1
ATOM 1930 N N . SER B 1 88 ? 5.699 7.078 -2.391 1 98.81 88 SER B N 1
ATOM 1931 C CA . SER B 1 88 ? 7.059 7.461 -2.031 1 98.81 88 SER B CA 1
ATOM 1932 C C . SER B 1 88 ? 7.5 8.711 -2.787 1 98.81 88 SER B C 1
ATOM 1934 O O . SER B 1 88 ? 8.195 9.562 -2.232 1 98.81 88 SER B O 1
ATOM 1936 N N . ILE B 1 89 ? 7.109 8.812 -3.994 1 98.81 89 ILE B N 1
ATOM 1937 C CA . ILE B 1 89 ? 7.434 9.992 -4.793 1 98.81 89 ILE B CA 1
ATOM 1938 C C . ILE B 1 89 ? 6.742 11.219 -4.203 1 98.81 89 ILE B C 1
ATOM 1940 O O . ILE B 1 89 ? 7.34 12.297 -4.117 1 98.81 89 ILE B O 1
ATOM 1944 N N . ILE B 1 90 ? 5.52 11.062 -3.746 1 98.62 90 ILE B N 1
ATOM 1945 C CA . ILE B 1 90 ? 4.805 12.148 -3.082 1 98.62 90 ILE B CA 1
ATOM 1946 C C . ILE B 1 90 ? 5.543 12.547 -1.805 1 98.62 90 ILE B C 1
ATOM 1948 O O . ILE B 1 90 ? 5.703 13.734 -1.52 1 98.62 90 ILE B O 1
ATOM 1952 N N . ALA B 1 91 ? 6.008 11.547 -1.09 1 98.56 91 ALA B N 1
ATOM 1953 C CA . ALA B 1 91 ? 6.797 11.836 0.107 1 98.56 91 ALA B CA 1
ATOM 1954 C C . ALA B 1 91 ? 8.008 12.695 -0.229 1 98.56 91 ALA B C 1
ATOM 1956 O O . ALA B 1 91 ? 8.258 13.711 0.426 1 98.56 91 ALA B O 1
ATOM 1957 N N . ALA B 1 92 ? 8.727 12.344 -1.241 1 98.56 92 ALA B N 1
ATOM 1958 C CA . ALA B 1 92 ? 9.922 13.078 -1.651 1 98.56 92 ALA B CA 1
ATOM 1959 C C . ALA B 1 92 ? 9.578 14.516 -2.041 1 98.56 92 ALA B C 1
ATOM 1961 O O . ALA B 1 92 ? 10.344 15.438 -1.757 1 98.56 92 ALA B O 1
ATOM 1962 N N . SER B 1 93 ? 8.453 14.688 -2.678 1 98.38 93 SER B N 1
ATOM 1963 C CA . SER B 1 93 ? 8.055 16.016 -3.143 1 98.38 93 SER B CA 1
ATOM 1964 C C . SER B 1 93 ? 7.902 16.984 -1.978 1 98.38 93 SER B C 1
ATOM 1966 O O . SER B 1 93 ? 8.164 18.172 -2.123 1 98.38 93 SER B O 1
ATOM 1968 N N . TYR B 1 94 ? 7.516 16.516 -0.816 1 97.19 94 TYR B N 1
ATOM 1969 C CA . TYR B 1 94 ? 7.402 17.359 0.367 1 97.19 94 TYR B CA 1
ATOM 1970 C C . TYR B 1 94 ? 8.773 17.875 0.796 1 97.19 94 TYR B C 1
ATOM 1972 O O . TYR B 1 94 ? 8.891 19.016 1.253 1 97.19 94 TYR B O 1
ATOM 1980 N N . TYR B 1 95 ? 9.758 17.047 0.665 1 95.25 95 TYR B N 1
ATOM 1981 C CA . TYR B 1 95 ? 11.102 17.469 1.024 1 95.25 95 TYR B CA 1
ATOM 1982 C C . TYR B 1 95 ? 11.648 18.484 0.014 1 95.25 95 TYR B C 1
ATOM 1984 O O . TYR B 1 95 ? 12.281 19.469 0.39 1 95.25 95 TYR B O 1
ATOM 1992 N N . PHE B 1 96 ? 11.352 18.219 -1.215 1 95.88 96 PHE B N 1
ATOM 1993 C CA . PHE B 1 96 ? 11.797 19.156 -2.25 1 95.88 96 PHE B CA 1
ATOM 1994 C C . PHE B 1 96 ? 11.094 20.5 -2.109 1 95.88 96 PHE B C 1
ATOM 1996 O O . PHE B 1 96 ? 11.664 21.531 -2.434 1 95.88 96 PHE B O 1
ATOM 2003 N N . ALA B 1 97 ? 9.883 20.484 -1.566 1 95.62 97 ALA B N 1
ATOM 2004 C CA . ALA B 1 97 ? 9.109 21.703 -1.341 1 95.62 97 ALA B CA 1
ATOM 2005 C C . ALA B 1 97 ? 9.484 22.359 -0.009 1 95.62 97 ALA B C 1
ATOM 2007 O O . ALA B 1 97 ? 8.883 23.359 0.395 1 95.62 97 ALA B O 1
ATOM 2008 N N . ARG B 1 98 ? 10.406 21.797 0.751 1 92.81 98 ARG B N 1
ATOM 2009 C CA . ARG B 1 98 ? 10.914 22.297 2.02 1 92.81 98 ARG B CA 1
ATOM 2010 C C . ARG B 1 98 ? 9.828 22.297 3.092 1 92.81 98 ARG B C 1
ATOM 2012 O O . ARG B 1 98 ? 9.789 23.172 3.953 1 92.81 98 ARG B O 1
ATOM 2019 N N . ILE B 1 99 ? 8.883 21.359 2.977 1 93.75 99 ILE B N 1
ATOM 2020 C CA . ILE B 1 99 ? 7.852 21.141 3.982 1 93.75 99 ILE B CA 1
ATOM 2021 C C . ILE B 1 99 ? 7.863 19.672 4.418 1 93.75 99 ILE B C 1
ATOM 2023 O O . ILE B 1 99 ? 6.809 19.062 4.574 1 93.75 99 ILE B O 1
ATOM 2027 N N . GLY B 1 100 ? 9.062 19.141 4.555 1 92.19 100 GLY B N 1
ATOM 2028 C CA . GLY B 1 100 ? 9.273 17.75 4.898 1 92.19 100 GLY B CA 1
ATOM 2029 C C . GLY B 1 100 ? 8.594 17.344 6.195 1 92.19 100 GLY B C 1
ATOM 2030 O O . GLY B 1 100 ? 8.32 16.156 6.418 1 92.19 100 GLY B O 1
ATOM 2031 N N . ARG B 1 101 ? 8.281 18.297 7.008 1 88.62 101 ARG B N 1
ATOM 2032 C CA . ARG B 1 101 ? 7.648 18 8.289 1 88.62 101 ARG B CA 1
ATOM 2033 C C . ARG B 1 101 ? 6.27 17.375 8.078 1 88.62 101 ARG B C 1
ATOM 2035 O O . ARG B 1 101 ? 5.754 16.703 8.969 1 88.62 101 ARG B O 1
ATOM 2042 N N . TYR B 1 102 ? 5.691 17.516 6.926 1 92.19 102 TYR B N 1
ATOM 2043 C CA . TYR B 1 102 ? 4.359 17 6.641 1 92.19 102 TYR B CA 1
ATOM 2044 C C . TYR B 1 102 ? 4.441 15.711 5.836 1 92.19 102 TYR B C 1
ATOM 2046 O O . TYR B 1 102 ? 3.414 15.156 5.438 1 92.19 102 TYR B O 1
ATOM 2054 N N . ALA B 1 103 ? 5.637 15.172 5.652 1 96.31 103 ALA B N 1
ATOM 2055 C CA . ALA B 1 103 ? 5.844 14.039 4.758 1 96.31 103 ALA B CA 1
ATOM 2056 C C . ALA B 1 103 ? 5.645 12.719 5.492 1 96.31 103 ALA B C 1
ATOM 2058 O O . ALA B 1 103 ? 5.574 11.656 4.867 1 96.31 103 ALA B O 1
ATOM 2059 N N . LEU B 1 104 ? 5.469 12.734 6.789 1 95.69 104 LEU B N 1
ATOM 2060 C CA . LEU B 1 104 ? 5.543 11.547 7.625 1 95.69 104 LEU B CA 1
ATOM 2061 C C . LEU B 1 104 ? 4.566 10.477 7.145 1 95.69 104 LEU B C 1
ATOM 2063 O O . LEU B 1 104 ? 4.957 9.336 6.914 1 95.69 104 LEU B O 1
ATOM 2067 N N . PRO B 1 105 ? 3.24 10.82 6.945 1 97.31 105 PRO B N 1
ATOM 2068 C CA . PRO B 1 105 ? 2.326 9.758 6.512 1 97.31 105 PRO B CA 1
ATOM 2069 C C . PRO B 1 105 ? 2.727 9.148 5.172 1 97.31 105 PRO B C 1
ATOM 2071 O O . PRO B 1 105 ? 2.629 7.93 4.992 1 97.31 105 PRO B O 1
ATOM 2074 N N . TRP B 1 106 ? 3.205 9.953 4.32 1 98.25 106 TRP B N 1
ATOM 2075 C CA . TRP B 1 106 ? 3.602 9.492 2.992 1 98.25 106 TRP B CA 1
ATOM 2076 C C . TRP B 1 106 ? 4.844 8.609 3.072 1 98.25 106 TRP B C 1
ATOM 2078 O O . TRP B 1 106 ? 4.945 7.605 2.363 1 98.25 106 TRP B O 1
ATOM 2088 N N . VAL B 1 107 ? 5.781 8.969 3.916 1 98.56 107 VAL B N 1
ATOM 2089 C CA . VAL B 1 107 ? 7 8.195 4.113 1 98.56 107 VAL B CA 1
ATOM 2090 C C . VAL B 1 107 ? 6.656 6.816 4.672 1 98.56 107 VAL B C 1
ATOM 2092 O O . VAL B 1 107 ? 7.09 5.797 4.133 1 98.56 107 VAL B O 1
ATOM 2095 N N . VAL B 1 108 ? 5.852 6.773 5.684 1 98.44 108 VAL B N 1
ATOM 2096 C CA . VAL B 1 108 ? 5.523 5.523 6.355 1 98.44 108 VAL B CA 1
ATOM 2097 C C . VAL B 1 108 ? 4.699 4.637 5.422 1 98.44 108 VAL B C 1
ATOM 2099 O O . VAL B 1 108 ? 4.957 3.436 5.309 1 98.44 108 VAL B O 1
ATOM 2102 N N . CYS B 1 109 ? 3.779 5.223 4.73 1 98.62 109 CYS B N 1
ATOM 2103 C CA . CYS B 1 109 ? 2.879 4.453 3.879 1 98.62 109 CYS B CA 1
ATOM 2104 C C . CYS B 1 109 ? 3.588 3.984 2.615 1 98.62 109 CYS B C 1
ATOM 2106 O O . CYS B 1 109 ? 3.277 2.918 2.082 1 98.62 109 CYS B O 1
ATOM 2108 N N . GLY B 1 110 ? 4.488 4.781 2.125 1 98.75 110 GLY B N 1
ATOM 2109 C CA . GLY B 1 110 ? 5.184 4.43 0.898 1 98.75 110 GLY B CA 1
ATOM 2110 C C . GLY B 1 110 ? 6.297 3.42 1.11 1 98.75 110 GLY B C 1
ATOM 2111 O O . GLY B 1 110 ? 6.527 2.557 0.262 1 98.75 110 GLY B O 1
ATOM 2112 N N . LEU B 1 111 ? 6.945 3.504 2.223 1 98.81 111 LEU B N 1
ATOM 2113 C CA . LEU B 1 111 ? 8.141 2.703 2.449 1 98.81 111 LEU B CA 1
ATOM 2114 C C . LEU B 1 111 ? 7.855 1.553 3.408 1 98.81 111 LEU B C 1
ATOM 2116 O O . LEU B 1 111 ? 8.461 0.483 3.301 1 98.81 111 LEU B O 1
ATOM 2120 N N . GLY B 1 112 ? 6.984 1.737 4.305 1 98.5 112 GLY B N 1
ATOM 2121 C CA . GLY B 1 112 ? 6.695 0.771 5.352 1 98.5 112 GLY B CA 1
ATOM 2122 C C . GLY B 1 112 ? 6.316 -0.597 4.816 1 98.5 112 GLY B C 1
ATOM 2123 O O . GLY B 1 112 ? 6.949 -1.6 5.156 1 98.5 112 GLY B O 1
ATOM 2124 N N . PRO B 1 113 ? 5.32 -0.613 3.932 1 98.31 113 PRO B N 1
ATOM 2125 C CA . PRO B 1 113 ? 4.895 -1.916 3.414 1 98.31 113 PRO B CA 1
ATOM 2126 C C . PRO B 1 113 ? 5.996 -2.627 2.631 1 98.31 113 PRO B C 1
ATOM 2128 O O . PRO B 1 113 ? 6.082 -3.857 2.656 1 98.31 113 PRO B O 1
ATOM 2131 N N . LYS B 1 114 ? 6.828 -1.901 1.907 1 97.94 114 LYS B N 1
ATOM 2132 C CA . LYS B 1 114 ? 7.961 -2.498 1.209 1 97.94 114 LYS B CA 1
ATOM 2133 C C . LYS B 1 114 ? 8.883 -3.223 2.184 1 97.94 114 LYS B C 1
ATOM 2135 O O . LYS B 1 114 ? 9.352 -4.332 1.899 1 97.94 114 LYS B O 1
ATOM 2140 N N . CYS B 1 115 ? 9.133 -2.586 3.281 1 98.12 115 CYS B N 1
ATOM 2141 C CA . CYS B 1 115 ? 9.969 -3.188 4.309 1 98.12 115 CYS B CA 1
ATOM 2142 C C . CYS B 1 115 ? 9.289 -4.402 4.926 1 98.12 115 CYS B C 1
ATOM 2144 O O . CYS B 1 115 ? 9.914 -5.453 5.09 1 98.12 115 CYS B O 1
ATOM 2146 N N . PHE B 1 116 ? 8.055 -4.23 5.246 1 97.94 116 PHE B N 1
ATOM 2147 C CA . PHE B 1 116 ? 7.258 -5.273 5.883 1 97.94 116 PHE B CA 1
ATOM 2148 C C . PHE B 1 116 ? 7.242 -6.539 5.035 1 97.94 116 PHE B C 1
ATOM 2150 O O . PHE B 1 116 ? 7.578 -7.625 5.52 1 97.94 116 PHE B O 1
ATOM 2157 N N . VAL B 1 117 ? 6.977 -6.414 3.787 1 96.94 117 VAL B N 1
ATOM 2158 C CA . VAL B 1 117 ? 6.871 -7.551 2.877 1 96.94 117 VAL B CA 1
ATOM 2159 C C . VAL B 1 117 ? 8.266 -8.125 2.607 1 96.94 117 VAL B C 1
ATOM 2161 O O . VAL B 1 117 ? 8.445 -9.344 2.602 1 96.94 117 VAL B O 1
ATOM 2164 N N . GLY B 1 118 ? 9.219 -7.262 2.373 1 96.38 118 GLY B N 1
ATOM 2165 C CA . GLY B 1 118 ? 10.578 -7.73 2.152 1 96.38 118 GLY B CA 1
ATOM 2166 C C . GLY B 1 118 ? 11.117 -8.555 3.307 1 96.38 118 GLY B C 1
ATOM 2167 O O . GLY B 1 118 ? 11.758 -9.586 3.094 1 96.38 118 GLY B O 1
ATOM 2168 N N . LEU B 1 119 ? 10.898 -8.078 4.496 1 96.44 119 LEU B N 1
ATOM 2169 C CA . LEU B 1 119 ? 11.359 -8.789 5.684 1 96.44 119 LEU B CA 1
ATOM 2170 C C . LEU B 1 119 ? 10.672 -10.148 5.797 1 96.44 119 LEU B C 1
ATOM 2172 O O . LEU B 1 119 ? 11.297 -11.133 6.188 1 96.44 119 LEU B O 1
ATOM 2176 N N . TYR B 1 120 ? 9.406 -10.195 5.477 1 97.31 120 TYR B N 1
ATOM 2177 C CA . TYR B 1 120 ? 8.688 -11.461 5.484 1 97.31 120 TYR B CA 1
ATOM 2178 C C . TYR B 1 120 ? 9.289 -12.438 4.48 1 97.31 120 TYR B C 1
ATOM 2180 O O . TYR B 1 120 ? 9.531 -13.602 4.809 1 97.31 120 TYR B O 1
ATOM 2188 N N . VAL B 1 121 ? 9.508 -11.984 3.258 1 94 121 VAL B N 1
ATOM 2189 C CA . VAL B 1 121 ? 10.047 -12.852 2.217 1 94 121 VAL B CA 1
ATOM 2190 C C . VAL B 1 121 ? 11.43 -13.352 2.627 1 94 121 VAL B C 1
ATOM 2192 O O . VAL B 1 121 ? 11.75 -14.523 2.436 1 94 121 VAL B O 1
ATOM 2195 N N . PHE B 1 122 ? 12.234 -12.484 3.199 1 94.75 122 PHE B N 1
ATOM 2196 C CA . PHE B 1 122 ? 13.555 -12.828 3.693 1 94.75 122 PHE B CA 1
ATOM 2197 C C . PHE B 1 122 ? 13.477 -13.969 4.711 1 94.75 122 PHE B C 1
ATOM 2199 O O . PHE B 1 122 ? 14.242 -14.93 4.637 1 94.75 122 PHE B O 1
ATOM 2206 N N . ALA B 1 123 ? 12.531 -13.883 5.574 1 95.38 123 ALA B N 1
ATOM 2207 C CA . ALA B 1 123 ? 12.406 -14.852 6.66 1 95.38 123 ALA B CA 1
ATOM 2208 C C . ALA B 1 123 ? 11.711 -16.125 6.191 1 95.38 123 ALA B C 1
ATOM 2210 O O . ALA B 1 123 ? 12.102 -17.234 6.574 1 95.38 123 ALA B O 1
ATOM 2211 N N . ALA B 1 124 ? 10.734 -16.062 5.332 1 93.69 124 ALA B N 1
ATOM 2212 C CA . ALA B 1 124 ? 9.852 -17.172 4.992 1 93.69 124 ALA B CA 1
ATOM 2213 C C . ALA B 1 124 ? 10.391 -17.969 3.807 1 93.69 124 ALA B C 1
ATOM 2215 O O . ALA B 1 124 ? 10.078 -19.141 3.648 1 93.69 124 ALA B O 1
ATOM 2216 N N . TYR B 1 125 ? 11.242 -17.297 2.996 1 90.31 125 TYR B N 1
ATOM 2217 C CA . TYR B 1 125 ? 11.734 -17.953 1.788 1 90.31 125 TYR B CA 1
ATOM 2218 C C . TYR B 1 125 ? 13.242 -17.781 1.653 1 90.31 125 TYR B C 1
ATOM 2220 O O . TYR B 1 125 ? 13.719 -17 0.821 1 90.31 125 TYR B O 1
ATOM 2228 N N . PRO B 1 126 ? 13.961 -18.625 2.32 1 89.75 126 PRO B N 1
ATOM 2229 C CA . PRO B 1 126 ? 15.422 -18.484 2.365 1 89.75 126 PRO B CA 1
ATOM 2230 C C . PRO B 1 126 ? 16.078 -18.641 0.991 1 89.75 126 PRO B C 1
ATOM 2232 O O . PRO B 1 126 ? 17.141 -18.094 0.748 1 89.75 126 PRO B O 1
ATOM 2235 N N . GLN B 1 127 ? 15.391 -19.359 0.068 1 86.19 127 GLN B N 1
ATOM 2236 C CA . GLN B 1 127 ? 15.953 -19.5 -1.27 1 86.19 127 GLN B CA 1
ATOM 2237 C C . GLN B 1 127 ? 16 -18.156 -1.994 1 86.19 127 GLN B C 1
ATOM 2239 O O . GLN B 1 127 ? 16.766 -18 -2.957 1 86.19 127 GLN B O 1
ATOM 2244 N N . ASN B 1 128 ? 15.25 -17.172 -1.477 1 87.25 128 ASN B N 1
ATOM 2245 C CA . ASN B 1 128 ? 15.188 -15.852 -2.102 1 87.25 128 ASN B CA 1
ATOM 2246 C C . ASN B 1 128 ? 15.766 -14.766 -1.188 1 87.25 128 ASN B C 1
ATOM 2248 O O . ASN B 1 128 ? 15.43 -13.594 -1.327 1 87.25 128 ASN B O 1
ATOM 2252 N N . TRP B 1 129 ? 16.656 -15.125 -0.298 1 88 129 TRP B N 1
ATOM 2253 C CA . TRP B 1 129 ? 17.094 -14.188 0.73 1 88 129 TRP B CA 1
ATOM 2254 C C . TRP B 1 129 ? 17.844 -13.008 0.109 1 88 129 TRP B C 1
ATOM 2256 O O . TRP B 1 129 ? 17.688 -11.875 0.562 1 88 129 TRP B O 1
ATOM 2266 N N . LEU B 1 130 ? 18.578 -13.227 -0.918 1 90.25 130 LEU B N 1
ATOM 2267 C CA . LEU B 1 130 ? 19.359 -12.156 -1.529 1 90.25 130 LEU B CA 1
ATOM 2268 C C . LEU B 1 130 ? 18.453 -11.148 -2.227 1 90.25 130 LEU B C 1
ATOM 2270 O O . LEU B 1 130 ? 18.594 -9.938 -2.029 1 90.25 130 LEU B O 1
ATOM 2274 N N . ASN B 1 131 ? 17.453 -11.656 -3.014 1 88.5 131 ASN B N 1
ATOM 2275 C CA . ASN B 1 131 ? 16.5 -10.773 -3.689 1 88.5 131 ASN B CA 1
ATOM 2276 C C . ASN B 1 131 ? 15.672 -9.969 -2.693 1 88.5 131 ASN B C 1
ATOM 2278 O O . ASN B 1 131 ? 15.461 -8.773 -2.879 1 88.5 131 ASN B O 1
ATOM 2282 N N . ALA B 1 132 ? 15.32 -10.672 -1.671 1 92.38 132 ALA B N 1
ATOM 2283 C CA . ALA B 1 132 ? 14.555 -9.992 -0.625 1 92.38 132 ALA B CA 1
ATOM 2284 C C . ALA B 1 132 ? 15.383 -8.891 0.03 1 92.38 132 ALA B C 1
ATOM 2286 O O . ALA B 1 132 ? 14.898 -7.77 0.204 1 92.38 132 ALA B O 1
ATOM 2287 N N . THR B 1 133 ? 16.641 -9.18 0.322 1 94.25 133 THR B N 1
ATOM 2288 C CA . THR B 1 133 ? 17.516 -8.219 0.969 1 94.25 133 THR B CA 1
ATOM 2289 C C . THR B 1 133 ? 17.734 -7.004 0.073 1 94.25 133 THR B C 1
ATOM 2291 O O . THR B 1 133 ? 17.703 -5.863 0.542 1 94.25 133 THR B O 1
ATOM 2294 N N . ILE B 1 134 ? 17.859 -7.238 -1.135 1 93.88 134 ILE B N 1
ATOM 2295 C CA . ILE B 1 134 ? 18.094 -6.172 -2.102 1 93.88 134 ILE B CA 1
ATOM 2296 C C . ILE B 1 134 ? 16.859 -5.281 -2.193 1 93.88 134 ILE B C 1
ATOM 2298 O O . ILE B 1 134 ? 16.984 -4.059 -2.312 1 93.88 134 ILE B O 1
ATOM 2302 N N . LEU B 1 135 ? 15.742 -5.906 -2.021 1 93.25 135 LEU B N 1
ATOM 2303 C CA . LEU B 1 135 ? 14.5 -5.164 -2.25 1 93.25 135 LEU B CA 1
ATOM 2304 C C . LEU B 1 135 ? 14.078 -4.414 -0.991 1 93.25 135 LEU B C 1
ATOM 2306 O O . LEU B 1 135 ? 13.508 -3.324 -1.076 1 93.25 135 LEU B O 1
ATOM 2310 N N . PHE B 1 136 ? 14.453 -4.93 0.236 1 96.81 136 PHE B N 1
ATOM 2311 C CA . PHE B 1 136 ? 13.898 -4.238 1.394 1 96.81 136 PHE B CA 1
ATOM 2312 C C . PHE B 1 136 ? 14.945 -3.338 2.037 1 96.81 136 PHE B C 1
ATOM 2314 O O . PHE B 1 136 ? 14.617 -2.459 2.836 1 96.81 136 PHE B O 1
ATOM 2321 N N . THR B 1 137 ? 16.219 -3.424 1.699 1 97.88 137 THR B N 1
ATOM 2322 C CA . THR B 1 137 ? 17.266 -2.645 2.35 1 97.88 137 THR B CA 1
ATOM 2323 C C . THR B 1 137 ? 17.156 -1.168 1.982 1 97.88 137 THR B C 1
ATOM 2325 O O . THR B 1 137 ? 17.172 -0.302 2.859 1 97.88 137 THR B O 1
ATOM 2328 N N . PRO B 1 138 ? 16.969 -0.835 0.73 1 98.62 138 PRO B N 1
ATOM 2329 C CA . PRO B 1 138 ? 16.859 0.592 0.418 1 98.62 138 PRO B CA 1
ATOM 2330 C C . PRO B 1 138 ? 15.656 1.254 1.08 1 98.62 138 PRO B C 1
ATOM 2332 O O . PRO B 1 138 ? 15.797 2.299 1.723 1 98.62 138 PRO B O 1
ATOM 2335 N N . PRO B 1 139 ? 14.492 0.667 1.015 1 98.81 139 PRO B N 1
ATOM 2336 C CA . PRO B 1 139 ? 13.383 1.333 1.699 1 98.81 139 PRO B CA 1
ATOM 2337 C C . PRO B 1 139 ? 13.547 1.351 3.217 1 98.81 139 PRO B C 1
ATOM 2339 O O . PRO B 1 139 ? 13.109 2.295 3.879 1 98.81 139 PRO B O 1
ATOM 2342 N N . LEU B 1 140 ? 14.148 0.376 3.76 1 98.75 140 LEU B N 1
ATOM 2343 C CA . LEU B 1 140 ? 14.398 0.379 5.199 1 98.75 140 LEU B CA 1
ATOM 2344 C C . LEU B 1 140 ? 15.352 1.503 5.586 1 98.75 140 LEU B C 1
ATOM 2346 O O . LEU B 1 140 ? 15.102 2.227 6.555 1 98.75 140 LEU B O 1
ATOM 2350 N N . THR B 1 141 ? 16.375 1.638 4.848 1 98.81 141 THR B N 1
ATOM 2351 C CA . THR B 1 141 ? 17.344 2.705 5.109 1 98.81 141 THR B CA 1
ATOM 2352 C C . THR B 1 141 ? 16.672 4.074 4.961 1 98.81 141 THR B C 1
ATOM 2354 O O . THR B 1 141 ? 16.844 4.945 5.816 1 98.81 141 THR B O 1
ATOM 2357 N N . ALA B 1 142 ? 15.945 4.215 3.918 1 98.88 142 ALA B N 1
ATOM 2358 C CA . ALA B 1 142 ? 15.227 5.469 3.695 1 98.88 142 ALA B CA 1
ATOM 2359 C C . ALA B 1 142 ? 14.266 5.762 4.844 1 98.88 142 ALA B C 1
ATOM 2361 O O . ALA B 1 142 ? 14.234 6.879 5.359 1 98.88 142 ALA B O 1
ATOM 2362 N N . LEU B 1 143 ? 13.555 4.785 5.219 1 98.69 143 LEU B N 1
ATOM 2363 C CA . LEU B 1 143 ? 12.562 4.93 6.281 1 98.69 143 LEU B CA 1
ATOM 2364 C C . LEU B 1 143 ? 13.227 5.359 7.586 1 98.69 143 LEU B C 1
ATOM 2366 O O . LEU B 1 143 ? 12.797 6.328 8.219 1 98.69 143 LEU B O 1
ATOM 2370 N N . VAL B 1 144 ? 14.258 4.691 7.969 1 98.38 144 VAL B N 1
ATOM 2371 C CA . VAL B 1 144 ? 14.938 4.977 9.227 1 98.38 144 VAL B CA 1
ATOM 2372 C C . VAL B 1 144 ? 15.539 6.379 9.188 1 98.38 144 VAL B C 1
ATOM 2374 O O . VAL B 1 144 ? 15.352 7.168 10.117 1 98.38 144 VAL B O 1
ATOM 2377 N N . CYS B 1 145 ? 16.188 6.73 8.102 1 98.25 145 CYS B N 1
ATOM 2378 C CA . CYS B 1 145 ? 16.812 8.039 7.973 1 98.25 145 CYS B CA 1
ATOM 2379 C C . CYS B 1 145 ? 15.773 9.156 8.016 1 98.25 145 CYS B C 1
ATOM 2381 O O . CYS B 1 145 ? 15.945 10.141 8.742 1 98.25 145 CYS B O 1
ATOM 2383 N N . LEU B 1 146 ? 14.742 9 7.344 1 98 146 LEU B N 1
ATOM 2384 C CA . LEU B 1 146 ? 13.75 10.062 7.266 1 98 146 LEU B CA 1
ATOM 2385 C C . LEU B 1 146 ? 12.953 10.164 8.562 1 98 146 LEU B C 1
ATOM 2387 O O . LEU B 1 146 ? 12.578 11.258 8.984 1 98 146 LEU B O 1
ATOM 2391 N N . LEU B 1 147 ? 12.719 9.016 9.219 1 97.06 147 LEU B N 1
ATOM 2392 C CA . LEU B 1 147 ? 12.039 9.055 10.508 1 97.06 147 LEU B CA 1
ATOM 2393 C C . LEU B 1 147 ? 12.891 9.758 11.555 1 97.06 147 LEU B C 1
ATOM 2395 O O . LEU B 1 147 ? 12.367 10.5 12.391 1 97.06 147 LEU B O 1
ATOM 2399 N N . LEU B 1 148 ? 14.141 9.555 11.461 1 95.38 148 LEU B N 1
ATOM 2400 C CA . LEU B 1 148 ? 15.047 10.18 12.414 1 95.38 148 LEU B CA 1
ATOM 2401 C C . LEU B 1 148 ? 15.195 11.672 12.117 1 95.38 148 LEU B C 1
ATOM 2403 O O . LEU B 1 148 ? 15.617 12.438 12.984 1 95.38 148 LEU B O 1
ATOM 2407 N N . SER B 1 149 ? 14.875 12.008 10.953 1 91.5 149 SER B N 1
ATOM 2408 C CA . SER B 1 149 ? 15.016 13.414 10.562 1 91.5 149 SER B CA 1
ATOM 2409 C C . SER B 1 149 ? 13.828 14.234 11.047 1 91.5 149 SER B C 1
ATOM 2411 O O . SER B 1 149 ? 13.875 15.469 11.047 1 91.5 149 SER B O 1
ATOM 2413 N N . PHE B 1 150 ? 12.664 13.469 11.43 1 81.88 150 PHE B N 1
ATOM 2414 C CA . PHE B 1 150 ? 11.477 14.195 11.875 1 81.88 150 PHE B CA 1
ATOM 2415 C C . PHE B 1 150 ? 11.672 14.734 13.281 1 81.88 150 PHE B C 1
ATOM 2417 O O . PHE B 1 150 ? 12.008 13.984 14.203 1 81.88 150 PHE B O 1
ATOM 2424 N N . LYS B 1 151 ? 12.188 16.062 13.516 1 67.12 151 LYS B N 1
ATOM 2425 C CA . LYS B 1 151 ? 12.305 16.781 14.781 1 67.12 151 LYS B CA 1
ATOM 2426 C C . LYS B 1 151 ? 11.109 17.703 15 1 67.12 151 LYS B C 1
ATOM 2428 O O . LYS B 1 151 ? 10.555 18.25 14.039 1 67.12 151 LYS B O 1
#

Radius of gyration: 23.72 Å; Cα contacts (8 Å, |Δi|>4): 365; chains: 2; bounding box: 69×74×50 Å

Foldseek 3Di:
DVVVVVVVVVVVVVVVVLVVLLVVLQVLLLVLLVVLLVVLLVQLVCLQPVQQPPVNCVLVVPDNVCSVVCNVVSNVSSVVSNVLSVLSVVLVVCVVVVNNLPSLVSLCSSLVVQQVVLVCCCVVPVVNNVVSCSNNVSSVSSSVSSVVSND/DVVVVVVVVVVVVVVVVLVVLLVVLQVLLLVLLVVLLVVLLVQLVCLQPVQQPPVNCVLVVPDNVCSVVCNVVSNVSSVVSNVLSVLSVVLVVCVVVVNNLPSLVSLCSSLVVQQVVLVCCLVVPVVNNVVSCSNNVSSVSSSVSSVVSND